Protein 8I60 (pdb70)

Structure (mmCIF, N/CA/C/O backbone):
data_8I60
#
_entry.id   8I60
#
_cell.length_a   91.980
_cell.length_b   91.980
_cell.length_c   83.410
_cell.angle_alpha   90.000
_cell.angle_beta   90.000
_cell.angle_gamma   90.000
#
_symmetry.space_group_name_H-M   'P 41 21 2'
#
loop_
_entity.id
_entity.type
_entity.pdbx_description
1 polymer 'YEATS domain-containing protein 4'
2 polymer ALA-ARG-KCR-SER-ALA-PRO
3 non-polymer 'SULFATE ION'
4 non-polymer GLYCEROL
5 water water
#
loop_
_atom_site.group_PDB
_atom_site.id
_atom_site.type_symbol
_atom_site.label_atom_id
_atom_site.label_alt_id
_atom_site.label_comp_id
_atom_site.label_asym_id
_atom_site.label_entity_id
_atom_site.label_seq_id
_atom_site.pdbx_PDB_ins_code
_atom_site.Cartn_x
_atom_site.Cartn_y
_atom_site.Cartn_z
_atom_site.occupancy
_atom_site.B_iso_or_equiv
_atom_site.auth_seq_id
_atom_site.auth_comp_id
_atom_site.auth_asym_id
_atom_site.auth_atom_id
_atom_site.pdbx_PDB_model_num
ATOM 1 N N . GLY A 1 6 ? 9.21601 47.65990 24.80071 1.000 50.68499 14 GLY C N 1
ATOM 2 C CA . GLY A 1 6 ? 10.46040 46.99451 24.43760 1.000 50.62292 14 GLY C CA 1
ATOM 3 C C . GLY A 1 6 ? 10.70933 46.84304 22.94227 1.000 50.80065 14 GLY C C 1
ATOM 4 O O . GLY A 1 6 ? 10.07695 46.03958 22.25489 1.000 61.53344 14 GLY C O 1
ATOM 5 N N . ARG A 1 7 ? 11.64702 47.61348 22.41476 1.000 50.37616 15 ARG C N 1
ATOM 6 C CA . ARG A 1 7 ? 11.89420 47.60842 20.98286 1.000 51.88159 15 ARG C CA 1
ATOM 7 C C . ARG A 1 7 ? 13.39429 47.66033 20.72683 1.000 51.63474 15 ARG C C 1
ATOM 8 O O . ARG A 1 7 ? 14.11603 48.43324 21.36214 1.000 51.00876 15 ARG C O 1
ATOM 10 N N . VAL A 1 8 ? 13.85540 46.84802 19.78212 1.000 52.35115 16 VAL C N 1
ATOM 11 C CA . VAL A 1 8 ? 15.28450 46.58963 19.65428 1.000 51.20953 16 VAL C CA 1
ATOM 12 C C . VAL A 1 8 ? 16.00074 47.80264 19.07383 1.000 53.93069 16 VAL C C 1
ATOM 13 O O . VAL A 1 8 ? 15.40306 48.68950 18.46258 1.000 54.65022 16 VAL C O 1
ATOM 15 N N . LYS A 1 9 ? 17.32178 47.80492 19.25445 1.000 59.75176 17 LYS C N 1
ATOM 16 C CA . LYS A 1 9 ? 18.22370 48.88914 18.88652 1.000 56.42816 17 LYS C CA 1
ATOM 17 C C . LYS A 1 9 ? 19.35164 48.41825 17.96217 1.000 62.80570 17 LYS C C 1
ATOM 18 O O . LYS A 1 9 ? 20.43488 49.01731 17.97267 1.000 63.43004 17 LYS C O 1
ATOM 22 N N . GLY A 1 10 ? 19.14654 47.33993 17.15901 1.000 57.34832 18 GLY C N 1
ATOM 23 C CA . GLY A 1 10 ? 20.25286 46.67608 16.47046 1.000 51.10596 18 GLY C CA 1
ATOM 24 C C . GLY A 1 10 ? 19.96791 46.06773 15.10166 1.000 50.87264 18 GLY C C 1
ATOM 25 O O . GLY A 1 10 ? 19.23632 46.63779 14.28116 1.000 47.05539 18 GLY C O 1
ATOM 26 N N . VAL A 1 11 ? 20.60572 44.93745 14.82789 1.000 53.21452 19 VAL C N 1
ATOM 27 C CA . VAL A 1 11 ? 20.50149 44.32039 13.51160 1.000 48.35982 19 VAL C CA 1
ATOM 28 C C . VAL A 1 11 ? 19.17526 43.58292 13.41083 1.000 48.74093 19 VAL C C 1
ATOM 29 O O . VAL A 1 11 ? 18.61920 43.12110 14.41028 1.000 52.89360 19 VAL C O 1
ATOM 33 N N . THR A 1 12 ? 18.64916 43.50192 12.19209 1.000 49.75466 20 THR C N 1
ATOM 34 C CA . THR A 1 12 ? 17.35942 42.90298 11.89062 1.000 45.96809 20 THR C CA 1
ATOM 35 C C . THR A 1 12 ? 17.55783 41.54988 11.23230 1.000 48.15743 20 THR C C 1
ATOM 36 O O . THR A 1 12 ? 18.38283 41.40778 10.33148 1.000 51.18256 20 THR C O 1
ATOM 40 N N . ILE A 1 13 ? 16.78888 40.56147 11.66228 1.000 48.54982 21 ILE C N 1
ATOM 41 C CA . ILE A 1 13 ? 16.89242 39.20788 11.13416 1.000 46.99130 21 ILE C CA 1
ATOM 42 C C . ILE A 1 13 ? 15.55659 38.81190 10.51957 1.000 46.10713 21 ILE C C 1
ATOM 43 O O . ILE A 1 13 ? 14.50540 38.95943 11.15643 1.000 48.32882 21 ILE C O 1
ATOM 48 N N . VAL A 1 14 ? 15.58848 38.32035 9.28302 1.000 43.13214 22 VAL C N 1
ATOM 49 C CA . VAL A 1 14 ? 14.39759 37.76963 8.63638 1.000 44.97677 22 VAL C CA 1
ATOM 50 C C . VAL A 1 14 ? 14.53434 36.25257 8.59845 1.000 45.31542 22 VAL C C 1
ATOM 51 O O . VAL A 1 14 ? 15.46206 35.72641 7.97544 1.000 48.74184 22 VAL C O 1
ATOM 55 N N . LYS A 1 15 ? 13.62662 35.55238 9.27817 1.000 42.27200 23 LYS C N 1
ATOM 56 C CA . LYS A 1 15 ? 13.56689 34.09194 9.23880 1.000 42.29272 23 LYS C CA 1
ATOM 57 C C . LYS A 1 15 ? 12.28955 33.66926 8.53226 1.000 41.16108 23 LYS C C 1
ATOM 58 O O . LYS A 1 15 ? 11.19412 33.80251 9.10421 1.000 37.38186 23 LYS C O 1
ATOM 64 N N . PRO A 1 16 ? 12.36964 33.18443 7.29931 1.000 40.08679 24 PRO C N 1
ATOM 65 C CA . PRO A 1 16 ? 11.15707 32.77191 6.59821 1.000 39.40396 24 PRO C CA 1
ATOM 66 C C . PRO A 1 16 ? 10.61406 31.47442 7.18778 1.000 38.40418 24 PRO C C 1
ATOM 67 O O . PRO A 1 16 ? 11.35664 30.63486 7.71322 1.000 32.40615 24 PRO C O 1
ATOM 71 N N . ILE A 1 17 ? 9.29766 31.31464 7.09798 1.000 34.74177 25 ILE C N 1
ATOM 72 C CA . ILE A 1 17 ? 8.60766 30.17446 7.68228 1.000 34.27480 25 ILE C CA 1
ATOM 73 C C . ILE A 1 17 ? 7.52513 29.71606 6.72091 1.000 33.15736 25 ILE C C 1
ATOM 74 O O . ILE A 1 17 ? 7.15287 30.41652 5.77957 1.000 36.80682 25 ILE C O 1
ATOM 79 N N . VAL A 1 18 ? 7.00731 28.52397 6.98737 1.000 33.20675 26 VAL C N 1
ATOM 80 C CA . VAL A 1 18 ? 5.87183 27.97968 6.26467 1.000 30.47389 26 VAL C CA 1
ATOM 81 C C . VAL A 1 18 ? 4.88671 27.46739 7.29908 1.000 29.29269 26 VAL C C 1
ATOM 82 O O . VAL A 1 18 ? 5.28137 26.86603 8.30165 1.000 28.42725 26 VAL C O 1
ATOM 86 N N . TYR A 1 19 ? 3.61269 27.76853 7.09946 1.000 34.11603 27 TYR C N 1
ATOM 87 C CA . TYR A 1 19 ? 2.58805 27.33189 8.02942 1.000 30.04906 27 TYR C CA 1
ATOM 88 C C . TYR A 1 19 ? 1.38409 26.88372 7.22376 1.000 27.21951 27 TYR C C 1
ATOM 89 O O . TYR A 1 19 ? 1.22309 27.26240 6.06321 1.000 30.53694 27 TYR C O 1
ATOM 98 N N . GLY A 1 20 ? 0.57382 26.02579 7.82746 1.000 26.79777 28 GLY C N 1
ATOM 99 C CA . GLY A 1 20 ? -0.61741 25.52374 7.16196 1.000 30.17397 28 GLY C CA 1
ATOM 100 C C . GLY A 1 20 ? -1.00060 24.15480 7.70394 1.000 28.55633 28 GLY C C 1
ATOM 101 O O . GLY A 1 20 ? -0.72983 23.84272 8.86489 1.000 26.43306 28 GLY C O 1
ATOM 102 N N . ASN A 1 21 ? -1.67454 23.35366 6.86822 1.000 27.82989 29 ASN C N 1
ATOM 103 C CA . ASN A 1 21 ? -2.03948 22.02887 7.33709 1.000 27.19092 29 ASN C CA 1
ATOM 104 C C . ASN A 1 21 ? -2.02326 21.01005 6.21069 1.000 27.46363 29 ASN C C 1
ATOM 105 O O . ASN A 1 21 ? -2.14701 21.33339 5.03100 1.000 32.33963 29 ASN C O 1
ATOM 110 N N . VAL A 1 22 ? -1.88962 19.76043 6.60769 1.000 29.85610 30 VAL C N 1
ATOM 111 C CA . VAL A 1 22 ? -2.20225 18.62198 5.76185 1.000 31.26123 30 VAL C CA 1
ATOM 112 C C . VAL A 1 22 ? -3.45536 17.97612 6.32923 1.000 30.35095 30 VAL C C 1
ATOM 113 O O . VAL A 1 22 ? -3.71870 18.07070 7.53064 1.000 32.90115 30 VAL C O 1
ATOM 117 N N . ALA A 1 23 ? -4.23160 17.31554 5.47342 1.000 30.75526 31 ALA C N 1
ATOM 118 C CA . ALA A 1 23 ? -5.40069 16.57720 5.93776 1.000 37.34617 31 ALA C CA 1
ATOM 119 C C . ALA A 1 23 ? -5.64198 15.38788 5.01608 1.000 42.07257 31 ALA C C 1
ATOM 120 O O . ALA A 1 23 ? -5.42833 15.48719 3.80231 1.000 40.76100 31 ALA C O 1
ATOM 122 N N . ARG A 1 24 ? -6.07825 14.26782 5.60086 1.000 39.63593 32 ARG C N 1
ATOM 123 C CA . ARG A 1 24 ? -6.35363 13.04076 4.87029 1.000 43.70043 32 ARG C CA 1
ATOM 124 C C . ARG A 1 24 ? -7.79636 12.60647 5.12910 1.000 49.63408 32 ARG C C 1
ATOM 125 O O . ARG A 1 24 ? -8.27004 12.62823 6.27043 1.000 47.79989 32 ARG C O 1
ATOM 128 N N . TYR A 1 25 ? -8.50485 12.21707 4.07271 1.000 54.40630 33 TYR C N 1
ATOM 129 C CA . TYR A 1 25 ? -9.94952 12.05339 4.15442 1.000 56.67951 33 TYR C CA 1
ATOM 130 C C . TYR A 1 25 ? -10.34036 10.60998 4.45381 1.000 64.03149 33 TYR C 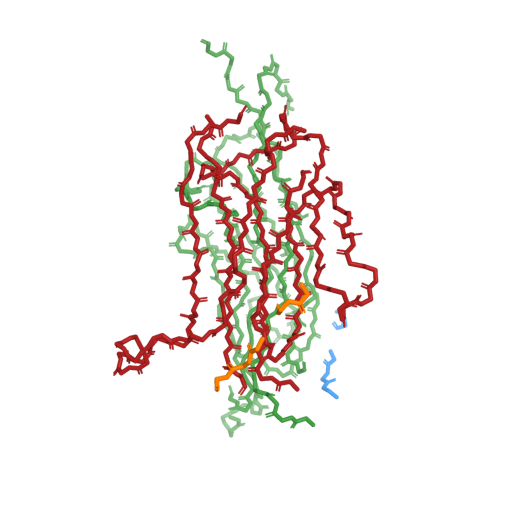C 1
ATOM 131 O O . TYR A 1 25 ? -9.52352 9.68458 4.42226 1.000 62.32909 33 TYR C O 1
ATOM 133 N N . PHE A 1 26 ? -11.62949 10.43730 4.73697 1.000 83.33022 34 PHE C N 1
ATOM 134 C CA . PHE A 1 26 ? -12.20523 9.17541 5.19673 1.000 87.44702 34 PHE C CA 1
ATOM 135 C C . PHE A 1 26 ? -11.35379 8.57831 6.32010 1.000 87.84163 34 PHE C C 1
ATOM 136 O O . PHE A 1 26 ? -10.60952 7.61306 6.14252 1.000 95.94115 34 PHE C O 1
ATOM 138 N N . GLY A 1 27 ? -11.48009 9.20072 7.48748 1.000 67.07368 35 GLY C N 1
ATOM 139 C CA . GLY A 1 27 ? -10.74779 8.76645 8.65938 1.000 67.13928 35 GLY C CA 1
ATOM 140 C C . GLY A 1 27 ? -11.07101 9.55060 9.91741 1.000 59.58578 35 GLY C C 1
ATOM 141 O O . GLY A 1 27 ? -10.16167 10.11987 10.53107 1.000 54.15141 35 GLY C O 1
ATOM 142 N N . ARG A 1 30 ? -14.69926 6.97781 11.86920 1.000 66.79003 38 ARG C N 1
ATOM 143 C CA . ARG A 1 30 ? -16.01432 7.57133 11.65167 1.000 61.36247 38 ARG C CA 1
ATOM 144 C C . ARG A 1 30 ? -17.07097 7.00714 12.60001 1.000 64.71854 38 ARG C C 1
ATOM 145 O O . ARG A 1 30 ? -17.91840 7.75678 13.08064 1.000 66.28505 38 ARG C O 1
ATOM 153 N N . GLU A 1 31 ? -17.03333 5.69832 12.87771 1.000 63.14897 39 GLU C N 1
ATOM 154 C CA . GLU A 1 31 ? -18.06789 5.11607 13.72489 1.000 66.14994 39 GLU C CA 1
ATOM 155 C C . GLU A 1 31 ? -17.93293 5.57418 15.17106 1.000 66.91860 39 GLU C C 1
ATOM 156 O O . GLU A 1 31 ? -18.93876 5.75997 15.86119 1.000 68.39641 39 GLU C O 1
ATOM 158 N N . GLU A 1 32 ? -16.70587 5.75874 15.65416 1.000 78.90422 40 GLU C N 1
ATOM 159 C CA . GLU A 1 32 ? -16.52814 6.15953 17.04790 1.000 81.97037 40 GLU C CA 1
ATOM 160 C C . GLU A 1 32 ? -17.13863 7.53283 17.31316 1.000 79.06627 40 GLU C C 1
ATOM 161 O O . GLU A 1 32 ? -17.73399 7.76392 18.37350 1.000 81.34843 40 GLU C O 1
ATOM 163 N N . ASP A 1 33 ? -17.04592 8.44749 16.34067 1.000 63.99675 41 ASP C N 1
ATOM 164 C CA . ASP A 1 33 ? -17.35778 9.84394 16.61109 1.000 58.71708 41 ASP C CA 1
ATOM 165 C C . ASP A 1 33 ? -17.85913 10.61867 15.39493 1.000 57.09909 41 ASP C C 1
ATOM 166 O O . ASP A 1 33 ? -18.01711 11.84497 15.49352 1.000 52.62611 41 ASP C O 1
ATOM 171 N N . GLY A 1 34 ? -18.09592 9.96281 14.25672 1.000 56.02469 42 GLY C N 1
ATOM 172 C CA . GLY A 1 34 ? -18.54627 10.63902 13.05294 1.000 49.65885 42 GLY C CA 1
ATOM 173 C C . GLY A 1 34 ? -17.49429 11.45516 12.33756 1.000 51.49070 42 GLY C C 1
ATOM 174 O O . GLY A 1 34 ? -17.83150 12.18121 11.39635 1.000 47.47854 42 GLY C O 1
ATOM 175 N N . HIS A 1 35 ? -16.23138 11.37094 12.75119 1.000 52.09596 43 HIS C N 1
ATOM 176 C CA . HIS A 1 35 ? -15.20166 12.20423 12.14158 1.000 49.15727 43 HIS C CA 1
ATOM 177 C C . HIS A 1 35 ? -14.85742 11.70378 10.74665 1.000 48.19427 43 HIS C C 1
ATOM 178 O O . HIS A 1 35 ? -14.93157 10.50735 10.45619 1.000 51.91442 43 HIS C O 1
ATOM 185 N N . THR A 1 36 ? -14.46356 12.64150 9.88185 1.000 47.93864 44 THR C N 1
ATOM 186 C CA . THR A 1 36 ? -14.22346 12.34851 8.47618 1.000 49.17154 44 THR C CA 1
ATOM 187 C C . THR A 1 36 ? -12.77592 12.53069 8.04426 1.000 49.79854 44 THR C C 1
ATOM 188 O O . THR A 1 36 ? -12.42146 12.06011 6.95902 1.000 49.75963 44 THR C O 1
ATOM 191 N N . HIS A 1 37 ? -11.94220 13.20696 8.84415 1.000 47.59629 45 HIS C N 1
ATOM 192 C CA . HIS A 1 37 ? -10.59630 13.59681 8.42852 1.000 44.77773 45 HIS C CA 1
ATOM 193 C C . HIS A 1 37 ? -9.63512 13.57443 9.61246 1.000 42.45754 45 HIS C C 1
ATOM 194 O O . HIS A 1 37 ? -9.99981 13.90680 10.74663 1.000 40.42497 45 HIS C O 1
ATOM 201 N N . GLN A 1 38 ? -8.39405 13.18340 9.33574 1.000 41.48822 46 GLN C N 1
ATOM 202 C CA . GLN A 1 38 ? -7.27624 13.49673 10.21277 1.000 38.40764 46 GLN C CA 1
ATOM 203 C C . GLN A 1 38 ? -6.50268 14.64537 9.59123 1.000 34.23436 46 GLN C C 1
ATOM 204 O O . GLN A 1 38 ? -6.34435 14.70983 8.37016 1.000 35.16438 46 GLN C O 1
ATOM 210 N N . TRP A 1 39 ? -6.04254 15.56470 10.42654 1.000 32.72847 47 TRP C N 1
ATOM 211 C CA . TRP A 1 39 ? -5.28455 16.69133 9.92235 1.000 31.65878 47 TRP C CA 1
ATOM 212 C C . TRP A 1 39 ? -4.18398 17.06359 10.90480 1.000 30.42448 47 TRP C C 1
ATOM 213 O O . TRP A 1 39 ? -4.26064 16.77792 12.10260 1.000 29.17585 47 TRP C O 1
ATOM 224 N N . THR A 1 40 ? -3.14347 17.69450 10.35718 1.000 30.35668 48 THR C N 1
ATOM 225 C CA . THR A 1 40 ? -2.02937 18.24421 11.11479 1.000 27.37884 48 THR C CA 1
ATOM 226 C C . THR A 1 40 ? -1.83969 19.67869 10.67941 1.000 25.77879 48 THR C C 1
ATOM 227 O O . THR A 1 40 ? -1.69343 19.93236 9.48389 1.000 25.49330 48 THR C O 1
ATOM 231 N N . VAL A 1 41 ? -1.84093 20.60947 11.64382 1.000 27.90462 49 VAL C N 1
ATOM 232 C CA . VAL A 1 41 ? -1.51949 22.01757 11.42029 1.000 26.02774 49 VAL C CA 1
ATOM 233 C C . VAL A 1 41 ? -0.11377 22.28732 11.94538 1.000 27.74896 49 VAL C C 1
ATOM 234 O O . VAL A 1 41 ? 0.29102 21.72714 12.96662 1.000 28.52058 49 VAL C O 1
ATOM 238 N N . TYR A 1 42 ? 0.64938 23.12461 11.25070 1.000 23.70380 50 TYR C N 1
ATOM 239 C CA . TYR A 1 42 ? 2.06949 23.17554 11.57540 1.000 29.32923 50 TYR C CA 1
ATOM 240 C C . TYR A 1 42 ? 2.69347 24.50155 11.15896 1.000 27.45722 50 TYR C C 1
ATOM 241 O O . TYR A 1 42 ? 2.19141 25.19951 10.27167 1.000 28.42098 50 TYR C O 1
ATOM 250 N N . VAL A 1 43 ? 3.82454 24.80832 11.79603 1.000 26.08890 51 VAL C N 1
ATOM 251 C CA . VAL A 1 43 ? 4.75331 25.86707 11.38757 1.000 30.89753 51 VAL C CA 1
ATOM 252 C C . VAL A 1 43 ? 6.14440 25.24542 11.31359 1.000 28.72629 51 VAL C C 1
ATOM 253 O O . VAL A 1 43 ? 6.54992 24.54256 12.24201 1.000 27.79886 51 VAL C O 1
ATOM 257 N N . LYS A 1 44 ? 6.86249 25.49088 10.22165 1.000 29.78094 52 LYS C N 1
ATOM 258 C CA . LYS A 1 44 ? 8.23729 25.03801 10.04080 1.000 33.55669 52 LYS C CA 1
ATOM 259 C C . LYS A 1 44 ? 9.03691 26.14577 9.38005 1.000 32.31485 52 LYS C C 1
ATOM 260 O O . LYS A 1 44 ? 8.45446 27.07653 8.81460 1.000 32.15453 52 LYS C O 1
ATOM 265 N N . PRO A 1 45 ? 10.37152 26.09528 9.44471 1.000 33.00824 53 PRO C N 1
ATOM 266 C CA . PRO A 1 45 ? 11.16817 27.07553 8.69266 1.000 33.05403 53 PRO C CA 1
ATOM 267 C C . PRO A 1 45 ? 11.17687 26.73765 7.21026 1.000 34.29024 53 PRO C C 1
ATOM 268 O O . PRO A 1 45 ? 11.05159 25.57775 6.81604 1.000 29.90591 53 PRO C O 1
ATOM 272 N N . TYR A 1 46 ? 11.28609 27.77308 6.37619 1.000 34.38174 54 TYR C N 1
ATOM 273 C CA . TYR A 1 46 ? 11.32697 27.54400 4.93222 1.000 32.70216 54 TYR C CA 1
ATOM 274 C C . TYR A 1 46 ? 12.49882 26.64733 4.55021 1.000 36.79427 54 TYR C C 1
ATOM 275 O O . TYR A 1 46 ? 12.34987 25.69483 3.77385 1.000 33.60756 54 TYR C O 1
ATOM 284 N N . ARG A 1 47 ? 13.69496 27.00264 5.01297 1.000 38.68165 55 ARG C N 1
ATOM 285 C CA . ARG A 1 47 ? 14.86669 26.14731 4.94888 1.000 36.80842 55 ARG C CA 1
ATOM 286 C C . ARG A 1 47 ? 15.06229 25.55991 6.32862 1.000 36.41581 55 ARG C C 1
ATOM 287 O O . ARG A 1 47 ? 14.81733 26.22795 7.33497 1.000 40.06240 55 ARG C O 1
ATOM 295 N N . ASN A 1 48 ? 15.47315 24.31012 6.38573 1.000 36.86856 56 ASN C N 1
ATOM 296 C CA . ASN A 1 48 ? 15.57985 23.67792 7.68536 1.000 40.58401 56 ASN C CA 1
ATOM 297 C C . ASN A 1 48 ? 16.62401 24.36740 8.55522 1.000 39.04674 56 ASN C C 1
ATOM 298 O O . ASN A 1 48 ? 17.69682 24.75750 8.08843 1.000 44.71345 56 ASN C O 1
ATOM 303 N N . GLU A 1 49 ? 16.28593 24.52444 9.82687 1.000 38.41204 57 GLU C N 1
ATOM 304 C CA . GLU A 1 49 ? 17.16756 25.05221 10.85189 1.000 40.69803 57 GLU C CA 1
ATOM 305 C C . GLU A 1 49 ? 16.50849 24.74564 12.18708 1.000 39.79700 57 GLU C C 1
ATOM 306 O O . GLU A 1 49 ? 15.30092 24.50111 12.26332 1.000 44.97480 57 GLU C O 1
ATOM 312 N N . ASP A 1 50 ? 17.31464 24.71837 13.22913 1.000 41.87048 58 ASP C N 1
ATOM 313 C CA . ASP A 1 50 ? 16.80361 24.52693 14.58071 1.000 44.14404 58 ASP C CA 1
ATOM 314 C C . ASP A 1 50 ? 16.11887 25.82794 14.98237 1.000 45.47248 58 ASP C C 1
ATOM 315 O O . ASP A 1 50 ? 16.76176 26.76286 15.46529 1.000 48.76768 58 ASP C O 1
ATOM 320 N N . MET A 1 51 ? 14.80514 25.89038 14.74485 1.000 46.57240 59 MET C N 1
ATOM 321 C CA . MET A 1 51 ? 13.93829 27.01959 15.09288 1.000 44.39134 59 MET C CA 1
ATOM 322 C C . MET A 1 51 ? 13.78737 27.21763 16.61438 1.000 46.39233 59 MET C C 1
ATOM 323 O O . MET A 1 51 ? 13.29740 28.27093 17.05207 1.000 44.99918 59 MET C O 1
ATOM 328 N N . SER A 1 52 ? 14.18983 26.23172 17.43654 1.000 46.72798 60 SER C N 1
ATOM 329 C CA . SER A 1 52 ? 14.32931 26.39353 18.88769 1.000 45.07829 60 SER C CA 1
ATOM 330 C C . SER A 1 52 ? 15.40828 27.38590 19.27606 1.000 49.73416 60 SER C C 1
ATOM 331 O O . SER A 1 52 ? 15.45982 27.77498 20.44513 1.000 50.52538 60 SER C O 1
ATOM 334 N N . ALA A 1 53 ? 16.30834 27.75396 18.35985 1.000 47.98074 61 ALA C N 1
ATOM 335 C CA . ALA A 1 53 ? 17.27679 28.79512 18.68189 1.000 50.65606 61 ALA C CA 1
ATOM 336 C C . ALA A 1 53 ? 16.58196 30.07284 19.14876 1.000 48.30291 61 ALA C C 1
ATOM 337 O O . ALA A 1 53 ? 17.11786 30.79918 19.99357 1.000 49.33023 61 ALA C O 1
ATOM 339 N N . TYR A 1 54 ? 15.38241 30.34905 18.63507 1.000 44.57977 62 TYR C N 1
ATOM 340 C CA . TYR A 1 54 ? 14.68633 31.59507 18.93987 1.000 45.90976 62 TYR C CA 1
ATOM 341 C C . TYR A 1 54 ? 13.19887 31.42785 19.25473 1.000 44.86017 62 TYR C C 1
ATOM 342 O O . TYR A 1 54 ? 12.65005 32.26261 19.98074 1.000 44.83484 62 TYR C O 1
ATOM 351 N N . VAL A 1 55 ? 12.51953 30.39163 18.76518 1.000 44.30652 63 VAL C N 1
ATOM 352 C CA . VAL A 1 55 ? 11.14178 30.16603 19.18338 1.000 41.43274 63 VAL C CA 1
ATOM 353 C C . VAL A 1 55 ? 11.12474 29.54167 20.57183 1.000 41.37943 63 VAL C C 1
ATOM 354 O O . VAL A 1 55 ? 11.82682 28.55815 20.83414 1.000 44.35697 63 VAL C O 1
ATOM 358 N N . LYS A 1 56 ? 10.32758 30.13278 21.47447 1.000 41.04550 64 LYS C N 1
ATOM 359 C CA . LYS A 1 56 ? 10.05570 29.54524 22.78632 1.000 39.57870 64 LYS C CA 1
ATOM 360 C C . LYS A 1 56 ? 8.92814 28.51093 22.70990 1.000 40.73831 64 LYS C C 1
ATOM 361 O O . LYS A 1 56 ? 9.05667 27.39614 23.23468 1.000 39.20290 64 LYS C O 1
ATOM 364 N N . LYS A 1 57 ? 7.82898 28.84731 22.03551 1.000 38.09595 65 LYS C N 1
ATOM 365 C CA . LYS A 1 57 ? 6.65016 27.98273 22.01822 1.000 35.92385 65 LYS C CA 1
ATOM 366 C C . LYS A 1 57 ? 5.68751 28.54161 20.99523 1.000 36.72812 65 LYS C C 1
ATOM 367 O O . LYS A 1 57 ? 5.66428 29.75309 20.73532 1.000 33.51692 65 LYS C O 1
ATOM 373 N N . ILE A 1 58 ? 4.86885 27.65927 20.43998 1.000 32.61222 66 ILE C N 1
ATOM 374 C CA . ILE A 1 58 ? 3.88684 28.05221 19.43809 1.000 34.25868 66 ILE C CA 1
ATOM 375 C C . ILE A 1 58 ? 2.51132 27.55244 19.88308 1.000 36.58121 66 ILE C C 1
ATOM 376 O O . ILE A 1 58 ? 2.35284 26.37778 20.24021 1.000 35.40845 66 ILE C O 1
ATOM 381 N N . GLN A 1 59 ? 1.53473 28.45378 19.90456 1.000 32.62252 67 GLN C N 1
ATOM 382 C CA . GLN A 1 59 ? 0.17212 28.13459 20.30446 1.000 33.28799 67 GLN C CA 1
ATOM 383 C C . GLN A 1 59 ? -0.70962 27.96530 19.08399 1.000 29.74612 67 GLN C C 1
ATOM 384 O O . GLN A 1 59 ? -0.66757 28.78206 18.16912 1.000 25.72719 67 GLN C O 1
ATOM 390 N N . PHE A 1 60 ? -1.54383 26.92894 19.09390 1.000 32.05024 68 PHE C N 1
ATOM 391 C CA . PHE A 1 60 ? -2.56221 26.73744 18.06104 1.000 32.12698 68 PHE C CA 1
ATOM 392 C C . PHE A 1 60 ? -3.91864 26.82368 18.75580 1.000 35.45996 68 PHE C C 1
ATOM 393 O O . PHE A 1 60 ? -4.25321 25.97547 19.59128 1.000 34.09870 68 PHE C O 1
ATOM 401 N N . LYS A 1 61 ? -4.67395 27.88291 18.46073 1.000 35.62292 69 LYS C N 1
ATOM 402 C CA . LYS A 1 61 ? -5.98991 28.08195 19.05079 1.000 35.37678 69 LYS C CA 1
ATOM 403 C C . LYS A 1 61 ? -7.02655 27.53115 18.07922 1.000 35.83673 69 LYS C C 1
ATOM 404 O O . LYS A 1 61 ? -7.16628 28.04891 16.96841 1.000 31.18201 69 LYS C O 1
ATOM 406 N N . LEU A 1 62 ? -7.73371 26.47498 18.49600 1.000 36.80897 70 LEU C N 1
ATOM 407 C CA . LEU A 1 62 ? -8.72220 25.77612 17.67960 1.000 41.28188 70 LEU C CA 1
ATOM 408 C C . LEU A 1 62 ? -10.14251 26.29070 17.93205 1.000 41.59728 70 LEU C C 1
ATOM 409 O O . LEU A 1 62 ? -10.40439 27.10478 18.82303 1.000 43.71941 70 LEU C O 1
ATOM 414 N N . HIS A 1 63 ? -11.07539 25.78279 17.13264 1.000 40.85100 71 HIS C N 1
ATOM 415 C CA . HIS A 1 63 ? -12.48333 26.12546 17.26863 1.000 42.23495 71 HIS C CA 1
ATOM 416 C C . HIS A 1 63 ? -13.04372 25.57049 18.57672 1.000 45.66506 71 HIS C C 1
ATOM 417 O O . HIS A 1 63 ? -12.55407 24.56868 19.11116 1.000 45.35616 71 HIS C O 1
ATOM 424 N N . GLU A 1 64 ? -14.08543 26.23108 19.09963 1.000 46.35257 72 GLU C N 1
ATOM 425 C CA . GLU A 1 64 ? -14.56401 25.88686 20.43366 1.000 48.34903 72 GLU C CA 1
ATOM 426 C C . GLU A 1 64 ? -15.15384 24.48612 20.48997 1.000 49.59939 72 GLU C C 1
ATOM 427 O O . GLU A 1 64 ? -15.32007 23.94362 21.58740 1.000 50.98064 72 GLU C O 1
ATOM 429 N N . SER A 1 65 ? -15.48106 23.89250 19.33574 1.000 49.37415 73 SER C N 1
ATOM 430 C CA . SER A 1 65 ? -15.99156 22.52505 19.30994 1.000 50.50872 73 SER C CA 1
ATOM 431 C C . SER A 1 65 ? -14.94898 21.51977 19.78134 1.000 48.81257 73 SER C C 1
ATOM 432 O O . SER A 1 65 ? -15.30597 20.39724 20.15541 1.000 50.01182 73 SER C O 1
ATOM 435 N N . TYR A 1 66 ? -13.67742 21.89473 19.78457 1.000 46.34640 74 TYR C N 1
ATOM 436 C CA . TYR A 1 66 ? -12.65507 21.02821 20.34072 1.000 45.21874 74 TYR C CA 1
ATOM 437 C C . TYR A 1 66 ? -12.64235 21.16237 21.85351 1.000 49.89715 74 TYR C C 1
ATOM 438 O O . TYR A 1 66 ? -12.72346 22.26678 22.40048 1.000 49.09918 74 TYR C O 1
ATOM 447 N N . GLY A 1 67 ? -12.61234 20.02628 22.54099 1.000 48.31216 75 GLY C N 1
ATOM 448 C CA . GLY A 1 67 ? -12.23886 20.06275 23.93586 1.000 52.95386 75 GLY C CA 1
ATOM 449 C C . GLY A 1 67 ? -10.82255 20.58167 24.00741 1.000 59.48098 75 GLY C C 1
ATOM 450 O O . GLY A 1 67 ? -9.95302 20.14705 23.24195 1.000 59.65195 75 GLY C O 1
ATOM 451 N N . ASN A 1 68 ? -10.59891 21.56061 24.87616 1.000 64.02863 76 ASN C N 1
ATOM 452 C CA . ASN A 1 68 ? -9.29959 22.20194 24.99034 1.000 57.77215 76 ASN C CA 1
ATOM 453 C C . ASN A 1 68 ? -8.88635 22.77554 23.64200 1.000 57.44909 76 ASN C C 1
ATOM 454 O O . ASN A 1 68 ? -8.07543 22.17672 22.92476 1.000 59.14285 76 ASN C O 1
ATOM 459 N N . PRO A 1 69 ? -9.42551 23.92784 23.25787 1.000 52.23597 77 PRO C N 1
ATOM 460 C CA . PRO A 1 69 ? -9.05252 24.50772 21.96599 1.000 49.91866 77 PRO C CA 1
ATOM 461 C C . PRO A 1 69 ? -7.67134 25.13454 21.95216 1.000 47.47086 77 PRO C C 1
ATOM 462 O O . PRO A 1 69 ? -7.12567 25.35016 20.86207 1.000 43.91959 77 PRO C O 1
ATOM 466 N N . LEU A 1 70 ? -7.07425 25.41983 23.10503 1.000 45.36707 78 LEU C N 1
ATOM 467 C CA . LEU A 1 70 ? -5.73286 25.99398 23.14296 1.000 47.97211 78 LEU C CA 1
ATOM 468 C C . LEU A 1 70 ? -4.69263 24.87136 23.19754 1.000 47.41955 78 LEU C C 1
ATOM 469 O O . LEU A 1 70 ? -4.60325 24.13772 24.18834 1.000 47.93857 78 LEU C O 1
ATOM 471 N N . ARG A 1 71 ? -3.90325 24.74750 22.13106 1.000 39.61157 79 ARG C N 1
ATOM 472 C CA . ARG A 1 71 ? -2.84254 23.75517 22.02232 1.000 41.01562 79 ARG C CA 1
ATOM 473 C C . ARG A 1 71 ? -1.48195 24.44398 21.96718 1.000 39.02413 79 ARG C C 1
ATOM 474 O O . ARG A 1 71 ? -1.30932 25.44808 21.27520 1.000 42.92794 79 ARG C O 1
ATOM 482 N N . VAL A 1 72 ? -0.51184 23.93263 22.69968 1.000 41.12259 80 VAL C N 1
ATOM 483 C CA . VAL A 1 72 ? 0.78993 24.58422 22.76517 1.000 43.10464 80 VAL C CA 1
ATOM 484 C C . VAL A 1 72 ? 1.87587 23.54816 22.55675 1.000 41.39583 80 VAL C C 1
ATOM 485 O O . VAL A 1 72 ? 1.84148 22.47853 23.17072 1.000 43.88858 80 VAL C O 1
ATOM 489 N N . VAL A 1 73 ? 2.83024 23.86966 21.68437 1.000 42.19374 81 VAL C N 1
ATOM 490 C CA . VAL A 1 73 ? 3.97603 23.02045 21.38659 1.000 43.51947 81 VAL C CA 1
ATOM 491 C C . VAL A 1 73 ? 5.26587 23.81862 21.57800 1.000 44.40068 81 VAL C C 1
ATOM 492 O O . VAL A 1 73 ? 5.40069 24.93554 21.07190 1.000 39.55368 81 VAL C O 1
ATOM 496 N N . THR A 1 74 ? 6.21026 23.24958 22.32205 1.000 49.02928 82 THR C N 1
ATOM 497 C CA . THR A 1 74 ? 7.43346 23.95257 22.69575 1.000 47.85328 82 THR C CA 1
ATOM 498 C C . THR A 1 74 ? 8.69954 23.43654 22.02308 1.000 48.87592 82 THR C C 1
ATOM 499 O O . THR A 1 74 ? 9.73247 24.11588 22.08819 1.000 50.43368 82 THR C O 1
ATOM 503 N N . LYS A 1 75 ? 8.66536 22.25270 21.42061 1.000 50.92982 83 LYS C N 1
ATOM 504 C CA . LYS A 1 75 ? 9.81659 21.64462 20.77519 1.000 50.50977 83 LYS C CA 1
ATOM 505 C C . LYS A 1 75 ? 9.43950 21.20348 19.37141 1.000 46.40707 83 LYS C C 1
ATOM 506 O O . LYS A 1 75 ? 8.28282 20.86290 19.12350 1.000 47.82436 83 LYS C O 1
ATOM 508 N N . PRO A 1 76 ? 10.38663 21.20857 18.43709 1.000 47.92097 84 PRO C N 1
ATOM 509 C CA . PRO A 1 76 ? 10.07814 20.77880 17.07804 1.000 46.43990 84 PRO C CA 1
ATOM 510 C C . PRO A 1 76 ? 9.69111 19.31764 17.04994 1.000 46.50063 84 PRO C C 1
ATOM 511 O O . PRO A 1 76 ? 10.10362 18.52827 17.92550 1.000 49.57636 84 PRO C O 1
ATOM 515 N N . PRO A 1 77 ? 8.88157 18.89331 16.06291 1.000 42.30266 85 PRO C N 1
ATOM 516 C CA . PRO A 1 77 ? 8.24339 19.74196 15.06067 1.000 38.88377 85 PRO C CA 1
ATOM 517 C C . PRO A 1 77 ? 7.02449 20.44037 15.62976 1.000 40.31684 85 PRO C C 1
ATOM 518 O O . PRO A 1 77 ? 6.28632 19.84386 16.40883 1.000 36.57036 85 PRO C O 1
ATOM 522 N N . TYR A 1 78 ? 6.82200 21.69412 15.24229 1.000 35.23110 86 TYR C N 1
ATOM 523 C CA . TYR A 1 78 ? 5.73801 22.49330 15.79350 1.000 36.31493 86 TYR C CA 1
ATOM 524 C C . TYR A 1 78 ? 4.46977 22.13221 15.03260 1.000 32.93955 86 TYR C C 1
ATOM 525 O O . TYR A 1 78 ? 4.11650 22.74699 14.02769 1.000 28.96693 86 TYR C O 1
ATOM 534 N N . GLU A 1 79 ? 3.77667 21.10881 15.51817 1.000 33.46484 87 GLU C N 1
ATOM 535 C CA . GLU A 1 79 ? 2.60828 20.57621 14.82168 1.000 32.46768 87 GLU C CA 1
ATOM 536 C C . GLU A 1 79 ? 1.58335 20.07864 15.82565 1.000 30.60878 87 GLU C C 1
ATOM 537 O O . GLU A 1 79 ? 1.91687 19.65742 16.93063 1.000 33.92252 87 GLU C O 1
ATOM 543 N N . ILE A 1 80 ? 0.33217 20.11252 15.41563 1.000 32.85484 88 ILE C N 1
ATOM 544 C CA . ILE A 1 80 ? -0.78032 19.60543 16.19869 1.000 28.45497 88 ILE C CA 1
ATOM 545 C C . ILE A 1 80 ? -1.57967 18.73791 15.24699 1.000 29.27402 88 ILE C C 1
ATOM 546 O O . ILE A 1 80 ? -1.89021 19.16906 14.13205 1.000 27.77424 88 ILE C O 1
ATOM 550 N N . THR A 1 81 ? -1.84485 17.49924 15.64262 1.000 29.37873 89 THR C N 1
ATOM 551 C CA . THR A 1 81 ? -2.55972 16.55264 14.79726 1.000 33.48260 89 THR C CA 1
ATOM 552 C C . THR A 1 81 ? -3.89653 16.26500 15.44867 1.000 34.16292 89 THR C C 1
ATOM 553 O O . THR A 1 81 ? -3.99401 16.18350 16.67897 1.000 33.22346 89 THR C O 1
ATOM 557 N N . GLU A 1 82 ? -4.92890 16.14034 14.63225 1.000 34.35431 90 GLU C N 1
ATOM 558 C CA . GLU A 1 82 ? -6.25439 16.05374 15.22253 1.000 36.37265 90 GLU C CA 1
ATOM 559 C C . GLU A 1 82 ? -7.16557 15.36554 14.20869 1.000 35.05724 90 GLU C C 1
ATOM 560 O O . GLU A 1 82 ? -6.76875 15.12318 13.06522 1.000 34.67938 90 GLU C O 1
ATOM 566 N N . THR A 1 83 ? -8.35738 14.96847 14.65378 1.000 35.14377 91 THR C N 1
ATOM 567 C CA . THR A 1 83 ? -9.40003 14.54032 13.73174 1.000 39.12621 91 THR C CA 1
ATOM 568 C C . THR A 1 83 ? -10.61340 15.44673 13.88047 1.000 40.24972 91 THR C C 1
ATOM 569 O O . THR A 1 83 ? -10.87160 15.99361 14.95495 1.000 39.80515 91 THR C O 1
ATOM 573 N N . GLY A 1 84 ? -11.36113 15.60046 12.79656 1.000 38.53325 92 GLY C N 1
ATOM 574 C CA . GLY A 1 84 ? -12.47828 16.51404 12.85601 1.000 39.29143 92 GLY C CA 1
ATOM 575 C C . GLY A 1 84 ? -13.43968 16.25269 11.72525 1.000 42.03028 92 GLY C C 1
ATOM 576 O O . GLY A 1 84 ? -13.28839 15.30623 10.94765 1.000 43.25539 92 GLY C O 1
ATOM 577 N N . TRP A 1 85 ? -14.45951 17.10386 11.66269 1.000 39.74703 93 TRP C N 1
ATOM 578 C CA . TRP A 1 85 ? -15.42977 17.06015 10.58907 1.000 41.55257 93 TRP C CA 1
ATOM 579 C C . TRP A 1 85 ? -15.49415 18.35176 9.81388 1.000 40.65360 93 TRP C C 1
ATOM 580 O O . TRP A 1 85 ? -16.08108 18.37007 8.72327 1.000 45.71297 93 TRP C O 1
ATOM 591 N N . GLY A 1 86 ? -14.89713 19.42196 10.33033 1.000 37.51493 94 GLY C N 1
ATOM 592 C CA . GLY A 1 86 ? -15.15291 20.74202 9.81610 1.000 43.16037 94 GLY C CA 1
ATOM 593 C C . GLY A 1 86 ? -13.89277 21.55826 9.60533 1.000 41.08013 94 GLY C C 1
ATOM 594 O O . GLY A 1 86 ? -12.83237 21.31132 10.19247 1.000 37.24042 94 GLY C O 1
ATOM 595 N N . GLU A 1 87 ? -14.04600 22.54662 8.73211 1.000 39.40364 95 GLU C N 1
ATOM 596 C CA . GLU A 1 87 ? -13.05513 23.57454 8.48378 1.000 39.91224 95 GLU C CA 1
ATOM 597 C C . GLU A 1 87 ? -13.38586 24.81071 9.31051 1.000 40.92720 95 GLU C C 1
ATOM 598 O O . GLU A 1 87 ? -14.55678 25.17984 9.46705 1.000 40.75545 95 GLU C O 1
ATOM 604 N N . PHE A 1 88 ? -12.34000 25.43888 9.83823 1.000 37.77061 96 PHE C N 1
ATOM 605 C CA . PHE A 1 88 ? -12.44576 26.64035 10.64941 1.000 32.69857 96 PHE C CA 1
ATOM 606 C C . PHE A 1 88 ? -11.09374 27.32376 10.62239 1.000 32.16081 96 PHE C C 1
ATOM 607 O O . PHE A 1 88 ? -10.08772 26.74853 10.20063 1.000 31.73436 96 PHE C O 1
ATOM 615 N N . GLU A 1 89 ? -11.08305 28.54400 11.11473 1.000 30.51618 97 GLU C N 1
ATOM 616 C CA . GLU A 1 89 ? -9.88983 29.36219 11.17335 1.000 33.71361 97 GLU C CA 1
ATOM 617 C C . GLU A 1 89 ? -9.12730 29.06012 12.45510 1.000 31.92393 97 GLU C C 1
ATOM 618 O O . GLU A 1 89 ? -9.72371 29.01505 13.53683 1.000 29.44048 97 GLU C O 1
ATOM 624 N N . ILE A 1 90 ? -7.81411 28.82478 12.32207 1.000 31.17613 98 ILE C N 1
ATOM 625 C CA . ILE A 1 90 ? -6.92393 28.53446 13.44295 1.000 27.84512 98 ILE C CA 1
ATOM 626 C C . ILE A 1 90 ? -6.02113 29.73520 13.63038 1.000 27.85345 98 ILE C C 1
ATOM 627 O O . ILE A 1 90 ? -5.46897 30.24704 12.65261 1.000 26.82902 98 ILE C O 1
ATOM 632 N N . ILE A 1 91 ? -5.84048 30.16082 14.87508 1.000 27.18473 99 ILE C N 1
ATOM 633 C CA . ILE A 1 91 ? -4.92814 31.25104 15.19852 1.000 31.36563 99 ILE C CA 1
ATOM 634 C C . ILE A 1 91 ? -3.63347 30.63746 15.70134 1.000 30.50087 99 ILE C C 1
ATOM 635 O O . ILE A 1 91 ? -3.63931 29.87697 16.68500 1.000 31.06467 99 ILE C O 1
ATOM 640 N N . ILE A 1 92 ? -2.52581 30.95707 15.02316 1.000 29.33049 100 ILE C N 1
ATOM 641 C CA . ILE A 1 92 ? -1.19652 30.47050 15.39076 1.000 26.34904 100 ILE C CA 1
ATOM 642 C C . ILE A 1 92 ? -0.41697 31.64889 15.96194 1.000 30.44308 100 ILE C C 1
ATOM 643 O O . ILE A 1 92 ? -0.19618 32.65059 15.27181 1.000 27.06487 100 ILE C O 1
ATOM 648 N N . LYS A 1 93 ? 0.00414 31.53775 17.21761 1.000 29.96677 101 LYS C N 1
ATOM 649 C CA . LYS A 1 93 ? 0.73604 32.60776 17.88894 1.000 30.98342 101 LYS C CA 1
ATOM 650 C C . LYS A 1 93 ? 2.12045 32.08718 18.25141 1.000 30.39640 101 LYS C C 1
ATOM 651 O O . LYS A 1 93 ? 2.23678 31.13406 19.02140 1.000 30.81016 101 LYS C O 1
ATOM 657 N N . ILE A 1 94 ? 3.15885 32.71633 17.70626 1.000 31.58570 102 ILE C N 1
ATOM 658 C CA . ILE A 1 94 ? 4.55160 32.32331 17.92481 1.000 31.51105 102 ILE C CA 1
ATOM 659 C C . ILE A 1 94 ? 5.17473 33.22744 18.98283 1.000 33.42788 102 ILE C C 1
ATOM 660 O O . ILE A 1 94 ? 5.19176 34.45391 18.81314 1.000 38.39066 102 ILE C O 1
ATOM 665 N N . PHE A 1 95 ? 5.70372 32.63211 20.05789 1.000 34.95133 103 PHE C N 1
ATOM 666 C CA . PHE A 1 95 ? 6.36371 33.32940 21.16414 1.000 37.25534 103 PHE C CA 1
ATOM 667 C C . PHE A 1 95 ? 7.86565 33.06795 21.16059 1.000 39.33822 103 PHE C C 1
ATOM 668 O O . PHE A 1 95 ? 8.31422 31.94054 20.90452 1.000 39.46403 103 PHE C O 1
ATOM 676 N N . PHE A 1 96 ? 8.64167 34.08893 21.51797 1.000 41.34116 104 PHE C N 1
ATOM 677 C CA . PHE A 1 96 ? 10.09156 34.06255 21.37144 1.000 43.71911 104 PHE C CA 1
ATOM 678 C C . PHE A 1 96 ? 10.80104 33.88272 22.70049 1.000 46.73629 104 PHE C C 1
ATOM 679 O O . PHE A 1 96 ? 10.33571 34.34534 23.74411 1.000 47.46447 104 PHE C O 1
ATOM 687 N N . ILE A 1 97 ? 11.97005 33.24209 22.63173 1.000 44.11372 105 ILE C N 1
ATOM 688 C CA . ILE A 1 97 ? 12.82272 33.10014 23.81207 1.000 44.64843 105 ILE C CA 1
ATOM 689 C C . ILE A 1 97 ? 13.17270 34.46533 24.39830 1.000 37.13603 105 ILE C C 1
ATOM 690 O O . ILE A 1 97 ? 13.14646 34.64883 25.61987 1.000 38.73740 105 ILE C O 1
ATOM 693 N N . ASP A 1 98 ? 13.50648 35.43537 23.55023 1.000 36.61279 106 ASP C N 1
ATOM 694 C CA . ASP A 1 98 ? 13.87790 36.76929 24.02823 1.000 38.02741 106 ASP C CA 1
ATOM 695 C C . ASP A 1 98 ? 12.62378 37.51763 24.45977 1.000 37.57071 106 ASP C C 1
ATOM 696 O O . ASP A 1 98 ? 11.71326 37.67982 23.64600 1.000 36.11629 106 ASP C O 1
ATOM 701 N N . PRO A 1 99 ? 12.54736 38.01335 25.70400 1.000 39.66200 107 PRO C N 1
ATOM 702 C CA . PRO A 1 99 ? 11.25981 38.53690 26.21647 1.000 40.27590 107 PRO C CA 1
ATOM 703 C C . PRO A 1 99 ? 10.87601 39.89203 25.65441 1.000 42.48474 107 PRO C C 1
ATOM 704 O O . PRO A 1 99 ? 9.77372 40.38370 25.94006 1.000 41.66627 107 PRO C O 1
ATOM 708 N N . ASN A 1 100 ? 11.75336 40.52522 24.89584 1.000 41.61182 108 ASN C N 1
ATOM 709 C CA . ASN A 1 100 ? 11.44806 41.79382 24.26469 1.000 43.45469 108 ASN C CA 1
ATOM 710 C C . ASN A 1 100 ? 11.14791 41.65119 22.79204 1.000 40.51661 108 ASN C C 1
ATOM 711 O O . ASN A 1 100 ? 10.87428 42.65496 22.13507 1.000 45.23402 108 ASN C O 1
ATOM 716 N N . GLU A 1 101 ? 11.18899 40.43493 22.26162 1.000 39.44333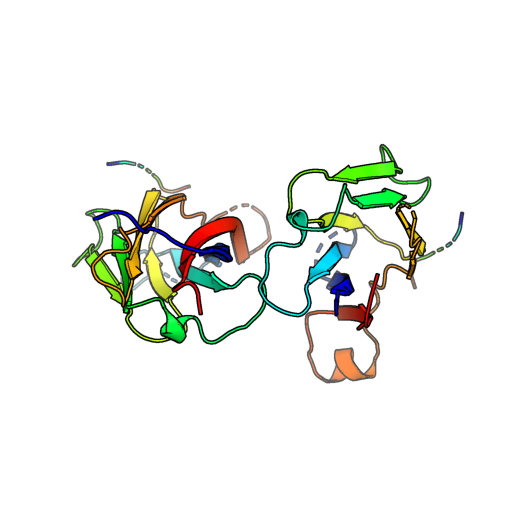 109 GLU C N 1
ATOM 717 C CA . GLU A 1 101 ? 10.72128 40.16392 20.90768 1.000 37.74307 109 GLU C CA 1
ATOM 718 C C . GLU A 1 101 ? 9.25249 39.77829 21.01255 1.000 40.35312 109 GLU C C 1
ATOM 719 O O . GLU A 1 101 ? 8.91575 38.73104 21.57270 1.000 43.30436 109 GLU C O 1
ATOM 721 N N . ARG A 1 102 ? 8.38019 40.63871 20.50445 1.000 40.48701 110 ARG C N 1
ATOM 722 C CA . ARG A 1 102 ? 6.94667 40.46003 20.67827 1.000 38.64814 110 ARG C CA 1
ATOM 723 C C . ARG A 1 102 ? 6.44695 39.27577 19.84788 1.000 36.51898 110 ARG C C 1
ATOM 724 O O . ARG A 1 102 ? 7.05223 38.92353 18.83370 1.000 36.43002 110 ARG C O 1
ATOM 726 N N . PRO A 1 103 ? 5.34794 38.64674 20.26193 1.000 38.08747 111 PRO C N 1
ATOM 727 C CA . PRO A 1 103 ? 4.84924 37.46080 19.55201 1.000 34.17445 111 PRO C CA 1
ATOM 728 C C . PRO A 1 103 ? 4.32811 37.78511 18.16773 1.000 31.01449 111 PRO C C 1
ATOM 729 O O . PRO A 1 103 ? 3.96738 38.91819 17.85345 1.000 33.11553 111 PRO C O 1
ATOM 733 N N . VAL A 1 104 ? 4.26432 36.74239 17.34574 1.000 30.65996 112 VAL C N 1
ATOM 734 C CA . VAL A 1 104 ? 3.76882 36.82006 15.98209 1.000 31.56932 112 VAL C CA 1
ATOM 735 C C . VAL A 1 104 ? 2.47547 36.02855 15.91947 1.000 30.79642 112 VAL C C 1
ATOM 736 O O . VAL A 1 104 ? 2.42972 34.88429 16.37691 1.000 31.47910 112 VAL C O 1
ATOM 740 N N . THR A 1 105 ? 1.42484 36.63009 15.36421 1.000 32.94884 113 THR C N 1
ATOM 741 C CA . THR A 1 105 ? 0.12896 35.97064 15.24564 1.000 32.13512 113 THR C CA 1
ATOM 742 C C . THR A 1 105 ? -0.16805 35.68355 13.78156 1.000 30.02393 113 THR C C 1
ATOM 743 O O . THR A 1 105 ? -0.18332 36.59652 12.95787 1.000 31.97833 113 THR C O 1
ATOM 747 N N . LEU A 1 106 ? -0.37764 34.41232 13.46999 1.000 31.31469 114 LEU C N 1
ATOM 748 C CA . LEU A 1 106 ? -0.78709 33.94665 12.15815 1.000 32.62677 114 LEU C CA 1
ATOM 749 C C . LEU A 1 106 ? -2.22178 33.44040 12.22559 1.000 28.04131 114 LEU C C 1
ATOM 750 O O . LEU A 1 106 ? -2.69807 33.02697 13.28206 1.000 28.28158 114 LEU C O 1
ATOM 755 N N . TYR A 1 107 ? -2.89927 33.47078 11.08043 1.000 30.75292 115 TYR C N 1
ATOM 756 C CA . TYR A 1 107 ? -4.24994 32.93860 10.91703 1.000 30.26703 115 TYR C CA 1
ATOM 757 C C . TYR A 1 107 ? -4.25683 31.96173 9.75648 1.000 28.11232 115 TYR C C 1
ATOM 758 O O . TYR A 1 107 ? -3.72539 32.26601 8.68952 1.000 29.85290 115 TYR C O 1
ATOM 767 N N . HIS A 1 108 ? -4.86889 30.80171 9.95574 1.000 27.78510 116 HIS C N 1
ATOM 768 C CA . HIS A 1 108 ? -4.87380 29.78295 8.92590 1.000 30.92068 116 HIS C CA 1
ATOM 769 C C . HIS A 1 108 ? -6.23850 29.12403 8.86619 1.000 29.52776 116 HIS C C 1
ATOM 770 O O . HIS A 1 108 ? -6.74141 28.62595 9.87748 1.000 29.33165 116 HIS C O 1
ATOM 777 N N . LEU A 1 109 ? -6.82504 29.12879 7.68026 1.000 30.23802 117 LEU C N 1
ATOM 778 C CA . LEU A 1 109 ? -8.07465 28.42737 7.43814 1.000 33.86099 117 LEU C CA 1
ATOM 779 C C . LEU A 1 109 ? -7.70870 26.98779 7.14597 1.000 32.27721 117 LEU C C 1
ATOM 780 O O . LEU A 1 109 ? -7.04543 26.69926 6.14385 1.000 28.84176 117 LEU C O 1
ATOM 785 N N . LEU A 1 110 ? -8.11047 26.11051 8.05670 1.000 39.92674 118 LEU C N 1
ATOM 786 C CA . LEU A 1 110 ? -7.94724 24.67421 7.91450 1.000 37.70676 118 LEU C CA 1
ATOM 787 C C . LEU A 1 110 ? -8.75540 24.15513 6.73712 1.000 39.72059 118 LEU C C 1
ATOM 788 O O . LEU A 1 110 ? -9.96606 24.36401 6.65667 1.000 42.22904 118 LEU C O 1
ATOM 793 N N . LYS A 1 111 ? -8.08873 23.43374 5.84674 1.000 38.89286 119 LYS C N 1
ATOM 794 C CA . LYS A 1 111 ? -8.71186 22.88136 4.65559 1.000 40.94111 119 LYS C CA 1
ATOM 795 C C . LYS A 1 111 ? -8.75160 21.35708 4.79375 1.000 39.23019 119 LYS C C 1
ATOM 796 O O . LYS A 1 111 ? -7.76098 20.74769 5.20801 1.000 36.65054 119 LYS C O 1
ATOM 802 N N . LEU A 1 112 ? -9.91021 20.74888 4.48373 1.000 41.99582 120 LEU C N 1
ATOM 803 C CA . LEU A 1 112 ? -10.07502 19.29891 4.56273 1.000 44.20712 120 LEU C CA 1
ATOM 804 C C . LEU A 1 112 ? -10.38981 18.62028 3.23512 1.000 48.28181 120 LEU C C 1
ATOM 805 O O . LEU A 1 112 ? -9.90496 17.51247 2.99504 1.000 52.81471 120 LEU C O 1
ATOM 810 N N . PHE A 1 113 ? -11.21135 19.21303 2.37638 1.000 58.13047 121 PHE C N 1
ATOM 811 C CA . PHE A 1 113 ? -11.69227 18.50118 1.18129 1.000 61.02846 121 PHE C CA 1
ATOM 812 C C . PHE A 1 113 ? -11.37827 19.20694 -0.13953 1.000 65.99348 121 PHE C C 1
ATOM 813 O O . PHE A 1 113 ? -10.35287 19.87694 -0.27503 1.000 68.83439 121 PHE C O 1
ATOM 815 N N . LEU A 1 121 ? -14.83474 14.25422 -6.97906 1.000 88.95249 129 LEU C N 1
ATOM 816 C CA . LEU A 1 121 ? -13.97570 14.23548 -5.80073 1.000 101.76225 129 LEU C CA 1
ATOM 817 C C . LEU A 1 121 ? -13.26936 12.88684 -5.64344 1.000 101.99151 129 LEU C C 1
ATOM 818 O O . LEU A 1 121 ? -13.83575 11.94377 -5.09027 1.000 102.51224 129 LEU C O 1
ATOM 820 N N . GLY A 1 122 ? -12.02885 12.80165 -6.12380 1.000 95.74039 130 GLY C N 1
ATOM 821 C CA . GLY A 1 122 ? -11.29913 11.54914 -6.08799 1.000 89.54044 130 GLY C CA 1
ATOM 822 C C . GLY A 1 122 ? -10.12716 11.52818 -5.12564 1.000 87.88154 130 GLY C C 1
ATOM 823 O O . GLY A 1 122 ? -9.79457 10.47337 -4.57595 1.000 93.64429 130 GLY C O 1
ATOM 824 N N . LYS A 1 123 ? -9.49258 12.67819 -4.90265 1.000 83.74306 131 LYS C N 1
ATOM 825 C CA . LYS A 1 123 ? -8.25930 12.71466 -4.12824 1.000 75.24560 131 LYS C CA 1
ATOM 826 C C . LYS A 1 123 ? -8.54988 12.76796 -2.62972 1.000 72.78680 131 LYS C C 1
ATOM 827 O O . LYS A 1 123 ? -9.54292 13.35704 -2.18381 1.000 67.58739 131 LYS C O 1
ATOM 830 N N . LYS A 1 124 ? -7.66189 12.14677 -1.85387 1.000 64.73765 132 LYS C N 1
ATOM 831 C CA . LYS A 1 124 ? -7.86282 11.95293 -0.42560 1.000 62.29393 132 LYS C CA 1
ATOM 832 C C . LYS A 1 124 ? -7.14624 12.97774 0.43831 1.000 56.58149 132 LYS C C 1
ATOM 833 O O . LYS A 1 124 ? -7.62828 13.28070 1.53785 1.000 51.34232 132 LYS C O 1
ATOM 835 N N . THR A 1 125 ? -6.02122 13.51765 -0.03688 1.000 53.57354 133 THR C N 1
ATOM 836 C CA . THR A 1 125 ? -5.12611 14.35578 0.75299 1.000 49.41921 133 THR C CA 1
ATOM 837 C C . THR A 1 125 ? -5.16044 15.80555 0.28463 1.000 44.93042 133 THR C C 1
ATOM 838 O O . THR A 1 125 ? -5.29642 16.08652 -0.90565 1.000 49.24180 133 THR C O 1
ATOM 842 N N . VAL A 1 126 ? -5.03049 16.72879 1.22171 1.000 40.93673 134 VAL C N 1
ATOM 843 C CA . VAL A 1 126 ? -4.97807 18.13967 0.89153 1.000 41.96793 134 VAL C CA 1
ATOM 844 C C . VAL A 1 126 ? -3.86045 18.78098 1.70043 1.000 37.19382 134 VAL C C 1
ATOM 845 O O . VAL A 1 126 ? -3.67435 18.46161 2.88208 1.000 36.98821 134 VAL C O 1
ATOM 849 N N . VAL A 1 127 ? -3.10460 19.66684 1.05030 1.000 38.19307 135 VAL C N 1
ATOM 850 C CA . VAL A 1 127 ? -2.03622 20.44905 1.67069 1.000 36.56387 135 VAL C CA 1
ATOM 851 C C . VAL A 1 127 ? -2.30318 21.92325 1.39635 1.000 38.23027 135 VAL C C 1
ATOM 852 O O . VAL A 1 127 ? -2.30900 22.34194 0.23469 1.000 42.09408 135 VAL C O 1
ATOM 856 N N . SER A 1 128 ? -2.50899 22.71557 2.44700 1.000 36.98805 136 SER C N 1
ATOM 857 C CA . SER A 1 128 ? -2.73041 24.15653 2.28895 1.000 38.88345 136 SER C CA 1
ATOM 858 C C . SER A 1 128 ? -1.67865 24.87839 3.11792 1.000 37.23391 136 SER C C 1
ATOM 859 O O . SER A 1 128 ? -1.70531 24.82758 4.35177 1.000 35.07006 136 SER C O 1
ATOM 862 N N . GLU A 1 129 ? -0.78459 25.57511 2.43767 1.000 38.61251 137 GLU C N 1
ATOM 863 C CA . GLU A 1 129 ? 0.51820 25.90458 2.98811 1.000 37.08789 137 GLU C CA 1
ATOM 864 C C . GLU A 1 129 ? 0.88536 27.32530 2.59085 1.000 39.45531 137 GLU C C 1
ATOM 865 O O . GLU A 1 129 ? 0.83507 27.66555 1.40541 1.000 42.33719 137 GLU C O 1
ATOM 871 N N . PHE A 1 130 ? 1.28666 28.14623 3.55320 1.000 38.60296 138 PHE C N 1
ATOM 872 C CA . PHE A 1 130 ? 1.63200 29.51951 3.22083 1.000 41.17472 138 PHE C CA 1
ATOM 873 C C . PHE A 1 130 ? 3.02508 29.91050 3.69560 1.000 40.17505 138 PHE C C 1
ATOM 874 O O . PHE A 1 130 ? 3.51832 29.45425 4.73328 1.000 37.39141 138 PHE C O 1
ATOM 882 N N . TYR A 1 131 ? 3.63704 30.78811 2.91049 1.000 42.87298 139 TYR C N 1
ATOM 883 C CA . TYR A 1 131 ? 4.93139 31.37795 3.20222 1.000 42.87601 139 TYR C CA 1
ATOM 884 C C . TYR A 1 131 ? 4.74077 32.67594 3.97889 1.000 43.99060 139 TYR C C 1
ATOM 885 O O . TYR A 1 131 ? 3.85720 33.48194 3.66711 1.000 46.66554 139 TYR C O 1
ATOM 894 N N . ASP A 1 132 ? 5.55653 32.86455 5.00754 1.000 42.27080 140 ASP C N 1
ATOM 895 C CA . ASP A 1 132 ? 5.63104 34.14460 5.69343 1.000 43.79751 140 ASP C CA 1
ATOM 896 C C . ASP A 1 132 ? 7.07369 34.34187 6.12812 1.000 43.08884 140 ASP C C 1
ATOM 897 O O . ASP A 1 132 ? 7.93791 33.50326 5.85128 1.000 43.50517 140 ASP C O 1
ATOM 902 N N . GLU A 1 133 ? 7.33212 35.46100 6.80842 1.000 44.48225 141 GLU C N 1
ATOM 903 C CA . GLU A 1 133 ? 8.66086 35.79444 7.30892 1.000 44.26665 141 GLU C CA 1
ATOM 904 C C . GLU A 1 133 ? 8.53774 36.41521 8.68904 1.000 46.77370 141 GLU C C 1
ATOM 905 O O . GLU A 1 133 ? 7.82773 37.41368 8.85008 1.000 53.13121 141 GLU C O 1
ATOM 911 N N . MET A 1 134 ? 9.25328 35.86052 9.66996 1.000 43.84989 142 MET C N 1
ATOM 912 C CA . MET A 1 134 ? 9.40933 36.50203 10.97485 1.000 42.94710 142 MET C CA 1
ATOM 913 C C . MET A 1 134 ? 10.60498 37.46584 10.96418 1.000 43.68529 142 MET C C 1
ATOM 914 O O . MET A 1 134 ? 11.74337 37.06434 10.69828 1.000 43.07107 142 MET C O 1
ATOM 919 N N . ILE A 1 135 ? 10.34559 38.73758 11.25336 1.000 50.92759 143 ILE C N 1
ATOM 920 C CA . ILE A 1 135 ? 11.39072 39.75575 11.36455 1.000 49.22066 143 ILE C CA 1
ATOM 921 C C . ILE A 1 135 ? 11.77241 39.84008 12.84146 1.000 48.18876 143 ILE C C 1
ATOM 922 O O . ILE A 1 135 ? 11.07743 40.45684 13.64344 1.000 50.27440 143 ILE C O 1
ATOM 924 N N . PHE A 1 136 ? 12.83648 39.14834 13.22531 1.000 50.52786 144 PHE C N 1
ATOM 925 C CA . PHE A 1 136 ? 13.39959 39.31439 14.55170 1.000 50.35742 144 PHE C CA 1
ATOM 926 C C . PHE A 1 136 ? 14.28752 40.54288 14.51855 1.000 51.83971 144 PHE C C 1
ATOM 927 O O . PHE A 1 136 ? 14.48863 41.16514 13.47228 1.000 55.91986 144 PHE C O 1
ATOM 931 N N . GLN A 1 137 ? 14.88301 40.87420 15.65120 1.000 52.70461 145 GLN C N 1
ATOM 932 C CA . GLN A 1 137 ? 16.05321 41.73311 15.63787 1.000 52.59876 145 GLN C CA 1
ATOM 933 C C . GLN A 1 137 ? 17.11408 41.06877 16.49574 1.000 53.60057 145 GLN C C 1
ATOM 934 O O . GLN A 1 137 ? 16.80540 40.56327 17.57693 1.000 51.72181 145 GLN C O 1
ATOM 936 N N . ASP A 1 138 ? 18.35038 41.02944 15.99380 1.000 53.70363 146 ASP C N 1
ATOM 937 C CA . ASP A 1 138 ? 19.44830 40.35952 16.67418 1.000 54.82078 146 ASP C CA 1
ATOM 938 C C . ASP A 1 138 ? 20.32704 41.36416 17.40568 1.000 55.28119 146 ASP C C 1
ATOM 939 O O . ASP A 1 138 ? 20.30714 42.55499 17.10225 1.000 56.95047 146 ASP C O 1
ATOM 941 N N . PRO A 1 139 ? 21.08040 40.91205 18.41060 1.000 57.36265 147 PRO C N 1
ATOM 942 C CA . PRO A 1 139 ? 22.14519 41.74958 18.98033 1.000 56.06632 147 PRO C CA 1
ATOM 943 C C . PRO A 1 139 ? 23.18609 42.15384 17.93811 1.000 58.07527 147 PRO C C 1
ATOM 944 O O . PRO A 1 139 ? 23.48583 41.40275 17.00382 1.000 56.79659 147 PRO C O 1
ATOM 948 N N . THR A 1 140 ? 23.74158 43.35692 18.11473 1.000 59.31393 148 THR C N 1
ATOM 949 C CA . THR A 1 140 ? 24.62505 43.99039 17.12665 1.000 63.15172 148 THR C CA 1
ATOM 950 C C . THR A 1 140 ? 26.10125 43.75558 17.42935 1.000 64.44571 148 THR C C 1
ATOM 951 O O . THR A 1 140 ? 26.89957 44.70397 17.44647 1.000 57.71267 148 THR C O 1
ATOM 953 N N . ALA A 1 141 ? 26.45043 42.48433 17.65885 1.000 55.13688 149 ALA C N 1
ATOM 954 C CA . ALA A 1 141 ? 27.83413 41.97512 17.71527 1.000 56.18101 149 ALA C CA 1
ATOM 955 C C . ALA A 1 141 ? 28.83788 42.61294 16.75668 1.000 56.38814 149 ALA C C 1
ATOM 956 O O . ALA A 1 141 ? 29.93678 42.07865 16.59079 1.000 54.74381 149 ALA C O 1
ATOM 958 N N . LYS B 1 15 ? 27.11758 32.57760 -1.15440 1.000 60.83018 23 LYS D N 1
ATOM 959 C CA . LYS B 1 15 ? 25.66014 32.48398 -1.02026 1.000 68.17955 23 LYS D CA 1
ATOM 960 C C . LYS B 1 15 ? 25.14626 31.18459 -1.61788 1.000 69.22909 23 LYS D C 1
ATOM 961 O O . LYS B 1 15 ? 24.74196 31.15458 -2.78136 1.000 67.74425 23 LYS D O 1
ATOM 963 N N . PRO B 1 16 ? 25.16827 30.10056 -0.83081 1.000 68.65534 24 PRO D N 1
ATOM 964 C CA . PRO B 1 16 ? 24.66655 28.82073 -1.34830 1.000 70.13398 24 PRO D CA 1
ATOM 965 C C . PRO B 1 16 ? 23.15563 28.86764 -1.52901 1.000 64.72867 24 PRO D C 1
ATOM 966 O O . PRO B 1 16 ? 22.38626 28.91608 -0.55596 1.000 53.41473 24 PRO D O 1
ATOM 970 N N . ILE B 1 17 ? 22.74905 28.90293 -2.80029 1.000 66.36942 25 ILE D N 1
ATOM 971 C CA . ILE B 1 17 ? 21.35886 29.01968 -3.22203 1.000 58.06706 25 ILE D CA 1
ATOM 972 C C . ILE B 1 17 ? 21.07566 27.81042 -4.08467 1.000 56.84729 25 ILE D C 1
ATOM 973 O O . ILE B 1 17 ? 21.69315 27.65241 -5.14251 1.000 61.94054 25 ILE D O 1
ATOM 975 N N . VAL B 1 18 ? 20.15154 26.95487 -3.62734 1.000 56.92477 26 VAL D N 1
ATOM 976 C CA . VAL B 1 18 ? 19.74874 25.76059 -4.35794 1.000 51.23475 26 VAL D CA 1
ATOM 977 C C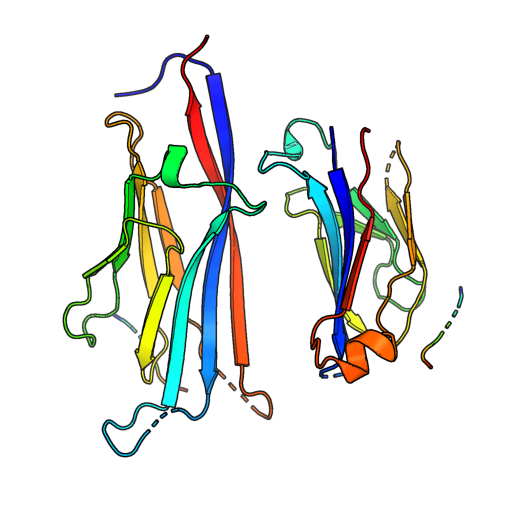 . VAL B 1 18 ? 18.64832 26.10918 -5.36149 1.000 50.81891 26 VAL D C 1
ATOM 978 O O . VAL B 1 18 ? 17.94865 27.11498 -5.24092 1.000 49.18470 26 VAL D O 1
ATOM 982 N N . TYR B 1 19 ? 18.50013 25.26136 -6.37755 1.000 52.48384 27 TYR D N 1
ATOM 983 C CA . TYR B 1 19 ? 17.54284 25.47376 -7.45698 1.000 45.27775 27 TYR D CA 1
ATOM 984 C C . TYR B 1 19 ? 17.25333 24.13509 -8.12429 1.000 48.85813 27 TYR D C 1
ATOM 985 O O . TYR B 1 19 ? 18.06219 23.20146 -8.06485 1.000 48.82189 27 TYR D O 1
ATOM 988 N N . GLY B 1 20 ? 16.08166 24.04906 -8.75856 1.000 43.69278 28 GLY D N 1
ATOM 989 C CA . GLY B 1 20 ? 15.67083 22.80780 -9.38905 1.000 40.62578 28 GLY D CA 1
ATOM 990 C C . GLY B 1 20 ? 14.17681 22.58899 -9.29305 1.000 41.36565 28 GLY D C 1
ATOM 991 O O . GLY B 1 20 ? 13.41925 23.57365 -9.21167 1.000 40.62352 28 GLY D O 1
ATOM 992 N N . ASN B 1 21 ? 13.71625 21.33184 -9.30298 1.000 38.84739 29 ASN D N 1
ATOM 993 C CA . ASN B 1 21 ? 12.29699 21.13273 -9.06713 1.000 40.12027 29 ASN D CA 1
ATOM 994 C C . ASN B 1 21 ? 12.02829 19.87016 -8.26004 1.000 39.94068 29 ASN D C 1
ATOM 995 O O . ASN B 1 21 ? 12.84633 18.94314 -8.21729 1.000 43.10225 29 ASN D O 1
ATOM 1000 N N . VAL B 1 22 ? 10.83551 19.83541 -7.66339 1.000 35.14494 30 VAL D N 1
ATOM 1001 C CA . VAL B 1 22 ? 10.24757 18.62503 -7.11668 1.000 35.84515 30 VAL D CA 1
ATOM 1002 C C . VAL B 1 22 ? 9.06889 18.24114 -7.99381 1.000 36.09036 30 VAL D C 1
ATOM 1003 O O . VAL B 1 22 ? 8.58144 19.03434 -8.79971 1.000 34.13064 30 VAL D O 1
ATOM 1007 N N . ALA B 1 23 ? 8.61906 16.99727 -7.85492 1.000 39.63505 31 ALA D N 1
ATOM 1008 C CA . ALA B 1 23 ? 7.44972 16.55070 -8.60281 1.000 38.25619 31 ALA D CA 1
ATOM 1009 C C . ALA B 1 23 ? 6.87762 15.28367 -7.97920 1.000 44.15321 31 ALA D C 1
ATOM 1010 O O . ALA B 1 23 ? 7.57877 14.52613 -7.30103 1.000 46.84871 31 ALA D O 1
ATOM 1012 N N . ARG B 1 24 ? 5.58846 15.05786 -8.24063 1.000 43.32211 32 ARG D N 1
ATOM 1013 C CA . ARG B 1 24 ? 4.89493 13.84426 -7.83005 1.000 47.82581 32 ARG D CA 1
ATOM 1014 C C . ARG B 1 24 ? 3.96963 13.38323 -8.95411 1.000 55.58216 32 ARG D C 1
ATOM 1015 O O . ARG B 1 24 ? 3.08918 14.13883 -9.38388 1.000 54.91127 32 ARG D O 1
ATOM 1017 N N . TYR B 1 25 ? 4.19520 12.16247 -9.45361 1.000 56.49462 33 TYR D N 1
ATOM 1018 C CA . TYR B 1 25 ? 3.21829 11.48489 -10.30393 1.000 60.90888 33 TYR D CA 1
ATOM 1019 C C . TYR B 1 25 ? 2.01539 11.10755 -9.45403 1.000 70.50565 33 TYR D C 1
ATOM 1020 O O . TYR B 1 25 ? 2.16575 10.67058 -8.30996 1.000 73.26281 33 TYR D O 1
ATOM 1022 N N . PHE B 1 26 ? 0.81359 11.28226 -9.98495 1.000 83.69341 34 PHE D N 1
ATOM 1023 C CA . PHE B 1 26 ? -0.22703 11.51606 -9.00867 1.000 83.30235 34 PHE D CA 1
ATOM 1024 C C . PHE B 1 26 ? -1.54526 10.93009 -9.48159 1.000 88.46698 34 PHE D C 1
ATOM 1025 O O . PHE B 1 26 ? -1.59884 9.74564 -9.83949 1.000 93.47947 34 PHE D O 1
ATOM 1033 N N . HIS B 1 35 ? -3.55302 15.36612 -16.65735 1.000 54.22553 43 HIS D N 1
ATOM 1034 C CA . HIS B 1 35 ? -2.11023 15.39413 -16.40725 1.000 49.28280 43 HIS D CA 1
ATOM 1035 C C . HIS B 1 35 ? -1.67221 14.22403 -15.51583 1.000 55.73399 43 HIS D C 1
ATOM 1036 O O . HIS B 1 35 ? -2.52071 13.48823 -14.99211 1.000 56.55165 43 HIS D O 1
ATOM 1043 N N . THR B 1 36 ? -0.35033 14.01582 -15.38590 1.000 54.98814 44 THR D N 1
ATOM 1044 C CA . THR B 1 36 ? 0.19276 12.98526 -14.50416 1.000 54.15341 44 THR D CA 1
ATOM 1045 C C . THR B 1 36 ? 1.08865 13.52154 -13.40984 1.000 56.38889 44 THR D C 1
ATOM 1046 O O . THR B 1 36 ? 1.47144 12.75364 -12.52137 1.000 60.19907 44 THR D O 1
ATOM 1050 N N . HIS B 1 37 ? 1.44939 14.79273 -13.43926 1.000 55.83347 45 HIS D N 1
ATOM 1051 C CA . HIS B 1 37 ? 2.44794 15.26776 -12.50441 1.000 53.31887 45 HIS D CA 1
ATOM 1052 C C . HIS B 1 37 ? 2.07060 16.65248 -12.03494 1.000 45.85458 45 HIS D C 1
ATOM 1053 O O . HIS B 1 37 ? 1.56928 17.46165 -12.81471 1.000 45.06736 45 HIS D O 1
ATOM 1060 N N . GLN B 1 38 ? 2.29547 16.90385 -10.75760 1.000 46.19636 46 GLN D N 1
ATOM 1061 C CA . GLN B 1 38 ? 2.41156 18.25026 -10.24298 1.000 42.40235 46 GLN D CA 1
ATOM 1062 C C . GLN B 1 38 ? 3.87805 18.50295 -9.92065 1.000 39.85417 46 GLN D C 1
ATOM 1063 O O . GLN B 1 38 ? 4.56677 17.61553 -9.40066 1.000 36.45941 46 GLN D O 1
ATOM 1069 N N . TRP B 1 39 ? 4.36449 19.69922 -10.25728 1.000 37.02445 47 TRP D N 1
ATOM 1070 C CA . TRP B 1 39 ? 5.76392 20.02959 -10.02450 1.000 33.61567 47 TRP D CA 1
ATOM 1071 C C . TRP B 1 39 ? 5.90927 21.48607 -9.61174 1.000 36.68673 47 TRP D C 1
ATOM 1072 O O . TRP B 1 39 ? 5.04312 22.33164 -9.87218 1.000 34.49366 47 TRP D O 1
ATOM 1083 N N . THR B 1 40 ? 7.02044 21.76096 -8.94167 1.000 33.34188 48 THR D N 1
ATOM 1084 C CA . THR B 1 40 ? 7.37750 23.10462 -8.51108 1.000 35.08594 48 THR D CA 1
ATOM 1085 C C . THR B 1 40 ? 8.84078 23.34329 -8.85963 1.000 35.93425 48 THR D C 1
ATOM 1086 O O . THR B 1 40 ? 9.71809 22.60743 -8.39570 1.000 33.68075 48 THR D O 1
ATOM 1090 N N . VAL B 1 41 ? 9.09148 24.33902 -9.70209 1.000 33.75138 49 VAL D N 1
ATOM 1091 C CA . VAL B 1 41 ? 10.42543 24.83367 -10.01046 1.000 36.77534 49 VAL D CA 1
ATOM 1092 C C . VAL B 1 41 ? 10.73939 25.99811 -9.07606 1.000 37.24239 49 VAL D C 1
ATOM 1093 O O . VAL B 1 41 ? 9.85527 26.76185 -8.68331 1.000 35.75867 49 VAL D O 1
ATOM 1097 N N . TYR B 1 42 ? 11.99369 26.14009 -8.67761 1.000 34.45501 50 TYR D N 1
ATOM 1098 C CA . TYR B 1 42 ? 12.26610 27.12423 -7.64140 1.000 37.77187 50 TYR D CA 1
ATOM 1099 C C . TYR B 1 42 ? 13.74524 27.47552 -7.60225 1.000 40.47302 50 TYR D C 1
ATOM 1100 O O . TYR B 1 42 ? 14.60656 26.71125 -8.05057 1.000 38.34058 50 TYR D O 1
ATOM 1109 N N . VAL B 1 43 ? 14.02154 28.64280 -7.02941 1.000 40.38764 51 VAL D N 1
ATOM 1110 C CA . VAL B 1 43 ? 15.33086 28.97307 -6.49432 1.000 40.34358 51 VAL D CA 1
ATOM 1111 C C . VAL B 1 43 ? 15.12188 29.49203 -5.07824 1.000 43.04687 51 VAL D C 1
ATOM 1112 O O . VAL B 1 43 ? 14.14566 30.20246 -4.80015 1.000 41.48082 51 VAL D O 1
ATOM 1115 N N . LYS B 1 44 ? 16.00893 29.10294 -4.16979 1.000 43.75521 52 LYS D N 1
ATOM 1116 C CA . LYS B 1 44 ? 15.86813 29.50585 -2.77831 1.000 43.26680 52 LYS D CA 1
ATOM 1117 C C . LYS B 1 44 ? 17.23663 29.44902 -2.11291 1.000 45.56628 52 LYS D C 1
ATOM 1118 O O . LYS B 1 44 ? 18.15667 28.79406 -2.62572 1.000 46.56808 52 LYS D O 1
ATOM 1124 N N . PRO B 1 45 ? 17.41576 30.12982 -0.98105 1.000 47.28462 53 PRO D N 1
ATOM 1125 C CA . PRO B 1 45 ? 18.67504 29.99934 -0.23492 1.000 49.19010 53 PRO D CA 1
ATOM 1126 C C . PRO B 1 45 ? 18.83604 28.60012 0.34277 1.000 52.44818 53 PRO D C 1
ATOM 1127 O O . PRO B 1 45 ? 17.85841 27.92060 0.66899 1.000 48.83262 53 PRO D O 1
ATOM 1131 N N . TYR B 1 46 ? 20.09177 28.16813 0.49757 1.000 50.81809 54 TYR D N 1
ATOM 1132 C CA . TYR B 1 46 ? 20.30915 26.90427 1.20175 1.000 50.20131 54 TYR D CA 1
ATOM 1133 C C . TYR B 1 46 ? 20.11833 27.08985 2.70240 1.000 51.04451 54 TYR D C 1
ATOM 1134 O O . TYR B 1 46 ? 19.51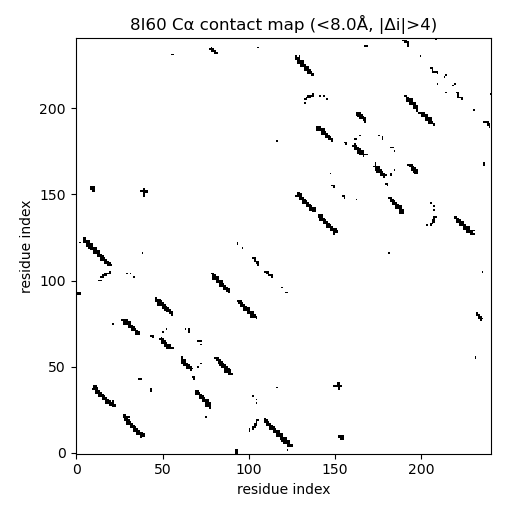614 26.23812 3.37138 1.000 52.1755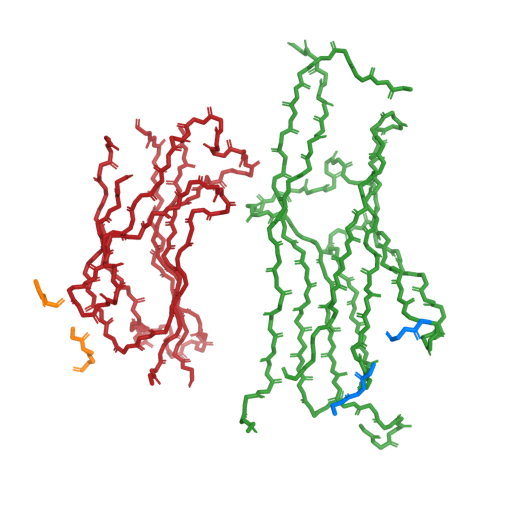9 54 TYR D O 1
ATOM 1136 N N . ARG B 1 47 ? 20.60795 28.19918 3.24560 1.000 48.72390 55 ARG D N 1
ATOM 1137 C CA . ARG B 1 47 ? 20.34284 28.53660 4.62832 1.000 50.50626 55 ARG D CA 1
ATOM 1138 C C . ARG B 1 47 ? 19.01648 29.28663 4.71201 1.000 52.12460 55 ARG D C 1
ATOM 1139 O O . ARG B 1 47 ? 18.56065 29.89872 3.73915 1.000 52.89460 55 ARG D O 1
ATOM 1143 N N . ASN B 1 48 ? 18.38902 29.22553 5.88338 1.000 48.15313 56 ASN D N 1
ATOM 1144 C CA . ASN B 1 48 ? 17.10627 29.89211 6.05377 1.000 46.17502 56 ASN D CA 1
ATOM 1145 C C . ASN B 1 48 ? 17.29315 31.39522 6.15815 1.000 44.18331 56 ASN D C 1
ATOM 1146 O O . ASN B 1 48 ? 17.41356 31.93453 7.25770 1.000 44.87484 56 ASN D O 1
ATOM 1151 N N . GLU B 1 49 ? 17.31649 32.08614 5.03271 1.000 45.72663 57 GLU D N 1
ATOM 1152 C CA . GLU B 1 49 ? 17.54788 33.51087 5.07253 1.000 48.63248 57 GLU D CA 1
ATOM 1153 C C . GLU B 1 49 ? 16.60010 34.16896 4.09572 1.000 52.82454 57 GLU D C 1
ATOM 1154 O O . GLU B 1 49 ? 15.87534 33.50639 3.34606 1.000 54.04025 57 GLU D O 1
ATOM 1160 N N . ASP B 1 50 ? 16.60787 35.49364 4.12340 1.000 54.97342 58 ASP D N 1
ATOM 1161 C CA . ASP B 1 50 ? 15.81460 36.29411 3.19894 1.000 60.34786 58 ASP D CA 1
ATOM 1162 C C . ASP B 1 50 ? 16.62649 36.54373 1.93585 1.000 64.11675 58 ASP D C 1
ATOM 1163 O O . ASP B 1 50 ? 17.49539 37.42076 1.89726 1.000 67.08214 58 ASP D O 1
ATOM 1168 N N . MET B 1 51 ? 16.34204 35.76447 0.89127 1.000 69.15818 59 MET D N 1
ATOM 1169 C CA . MET B 1 51 ? 17.04330 35.94457 -0.37421 1.000 71.66214 59 MET D CA 1
ATOM 1170 C C . MET B 1 51 ? 16.72307 37.28827 -1.01319 1.000 74.92921 59 MET D C 1
ATOM 1171 O O . MET B 1 51 ? 17.47865 37.74427 -1.87627 1.000 77.41745 59 MET D O 1
ATOM 1173 N N . SER B 1 52 ? 15.62464 37.93251 -0.60367 1.000 71.41593 60 SER D N 1
ATOM 1174 C CA . SER B 1 52 ? 15.29709 39.27426 -1.06701 1.000 72.57725 60 SER D CA 1
ATOM 1175 C C . SER B 1 52 ? 16.27645 40.32182 -0.55365 1.000 78.98739 60 SER D C 1
ATOM 1176 O O . SER B 1 52 ? 16.21004 41.47455 -0.99609 1.000 77.49599 60 SER D O 1
ATOM 1178 N N . ALA B 1 53 ? 17.16697 39.95349 0.37386 1.000 76.21060 61 ALA D N 1
ATOM 1179 C CA . ALA B 1 53 ? 18.27145 40.82698 0.74029 1.000 80.23927 61 ALA D CA 1
ATOM 1180 C C . ALA B 1 53 ? 19.27153 40.99011 -0.39254 1.000 82.40208 61 ALA D C 1
ATOM 1181 O O . ALA B 1 53 ? 20.03112 41.96173 -0.38863 1.000 86.47752 61 ALA D O 1
ATOM 1183 N N . TYR B 1 54 ? 19.28988 40.06521 -1.36507 1.000 86.92786 62 TYR D N 1
ATOM 1184 C CA . TYR B 1 54 ? 20.26852 40.13793 -2.44430 1.000 84.05793 62 TYR D CA 1
ATOM 1185 C C . TYR B 1 54 ? 19.74553 39.63257 -3.79052 1.000 84.59258 62 TYR D C 1
ATOM 1186 O O . TYR B 1 54 ? 20.54158 39.50558 -4.72802 1.000 90.33133 62 TYR D O 1
ATOM 1195 N N . VAL B 1 55 ? 18.44616 39.36198 -3.93540 1.000 83.13533 63 VAL D N 1
ATOM 1196 C CA . VAL B 1 55 ? 17.85518 38.92734 -5.20449 1.000 82.27451 63 VAL D CA 1
ATOM 1197 C C . VAL B 1 55 ? 16.88583 40.00183 -5.70016 1.000 80.73354 63 VAL D C 1
ATOM 1198 O O . VAL B 1 55 ? 15.94024 40.37467 -4.99357 1.000 79.60388 63 VAL D O 1
ATOM 1200 N N . LYS B 1 56 ? 17.11861 40.48745 -6.92159 1.000 82.82622 64 LYS D N 1
ATOM 1201 C CA . LYS B 1 56 ? 16.20718 41.43786 -7.55500 1.000 81.76681 64 LYS D CA 1
ATOM 1202 C C . LYS B 1 56 ? 14.81603 40.82907 -7.70627 1.000 79.28416 64 LYS D C 1
ATOM 1203 O O . LYS B 1 56 ? 13.84065 41.30244 -7.11031 1.000 71.81191 64 LYS D O 1
ATOM 1209 N N . LYS B 1 57 ? 14.72624 39.76818 -8.50842 1.000 77.59846 65 LYS D N 1
ATOM 1210 C CA . LYS B 1 57 ? 13.53617 39.00481 -8.87131 1.000 74.63348 65 LYS D CA 1
ATOM 1211 C C . LYS B 1 57 ? 14.00945 37.82871 -9.71794 1.000 72.67817 65 LYS D C 1
ATOM 1212 O O . LYS B 1 57 ? 15.12944 37.83994 -10.23926 1.000 71.93891 65 LYS D O 1
ATOM 1214 N N . ILE B 1 58 ? 13.15727 36.81214 -9.85224 1.000 69.17850 66 ILE D N 1
ATOM 1215 C CA . ILE B 1 58 ? 13.53585 35.58745 -10.54525 1.000 65.26643 66 ILE D CA 1
ATOM 1216 C C . ILE B 1 58 ? 12.54526 35.33520 -11.66682 1.000 66.98992 66 ILE D C 1
ATOM 1217 O O . ILE B 1 58 ? 11.33061 35.41204 -11.45963 1.000 65.87258 66 ILE D O 1
ATOM 1219 N N . GLN B 1 59 ? 13.06364 35.04620 -12.85414 1.000 67.05645 67 GLN D N 1
ATOM 1220 C CA . GLN B 1 59 ? 12.24985 34.82932 -14.04579 1.000 70.36360 67 GLN D CA 1
ATOM 1221 C C . GLN B 1 59 ? 12.31846 33.36361 -14.46120 1.000 71.60711 67 GLN D C 1
ATOM 1222 O O . GLN B 1 59 ? 13.41092 32.80643 -14.60181 1.000 69.08678 67 GLN D O 1
ATOM 1224 N N . PHE B 1 60 ? 11.15701 32.74269 -14.66106 1.000 62.84643 68 PHE D N 1
ATOM 1225 C CA . PHE B 1 60 ? 11.07088 31.32434 -15.00804 1.000 60.29444 68 PHE D CA 1
ATOM 1226 C C . PHE B 1 60 ? 10.49545 31.19696 -16.40971 1.000 59.44133 68 PHE D C 1
ATOM 1227 O O . PHE B 1 60 ? 9.27863 31.27956 -16.59170 1.000 60.87708 68 PHE D O 1
ATOM 1235 N N . LYS B 1 61 ? 11.37583 30.98323 -17.38927 1.000 58.38507 69 LYS D N 1
ATOM 1236 C CA . LYS B 1 61 ? 10.99147 30.80971 -18.79138 1.000 60.92302 69 LYS D CA 1
ATOM 1237 C C . LYS B 1 61 ? 10.51297 29.37789 -18.99806 1.000 60.77937 69 LYS D C 1
ATOM 1238 O O . LYS B 1 61 ? 11.31793 28.44196 -19.03945 1.000 59.79703 69 LYS D O 1
ATOM 1240 N N . LEU B 1 62 ? 9.19629 29.196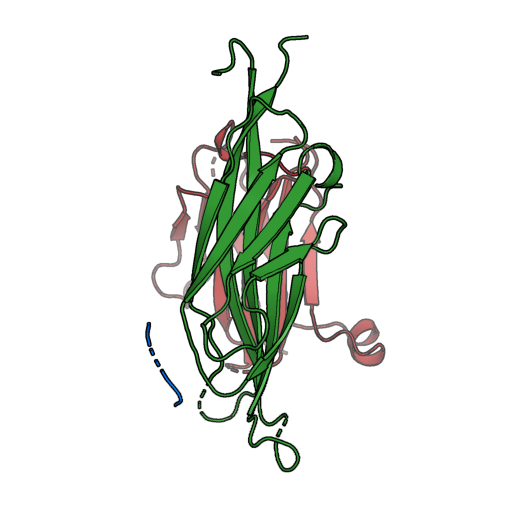42 -19.12009 1.000 61.61072 70 LEU D N 1
ATOM 1241 C CA . LEU B 1 62 ? 8.62994 27.86735 -19.29861 1.000 57.48220 70 LEU D CA 1
ATOM 1242 C C . LEU B 1 62 ? 8.65416 27.47502 -20.77026 1.000 64.00131 70 LEU D C 1
ATOM 1243 O O . LEU B 1 62 ? 9.04558 28.25000 -21.64819 1.000 66.07657 70 LEU D O 1
ATOM 1248 N N . HIS B 1 63 ? 8.22244 26.24647 -21.03754 1.000 60.95101 71 HIS D N 1
ATOM 1249 C CA . HIS B 1 63 ? 8.18192 25.73022 -22.39491 1.000 58.83850 71 HIS D CA 1
ATOM 1250 C C . HIS B 1 63 ? 7.09452 26.43182 -23.19479 1.000 59.74789 71 HIS D C 1
ATOM 1251 O O . HIS B 1 63 ? 6.08339 26.87099 -22.64559 1.000 61.49254 71 HIS D O 1
ATOM 1258 N N . GLU B 1 64 ? 7.30410 26.50843 -24.51448 1.000 61.28961 72 GLU D N 1
ATOM 1259 C CA . GLU B 1 64 ? 6.37299 27.18258 -25.41751 1.000 67.22980 72 GLU D CA 1
ATOM 1260 C C . GLU B 1 64 ? 4.92819 26.70169 -25.28509 1.000 64.63702 72 GLU D C 1
ATOM 1261 O O . GLU B 1 64 ? 4.01849 27.36508 -25.79918 1.000 69.22277 72 GLU D O 1
ATOM 1263 N N . SER B 1 65 ? 4.69226 25.57151 -24.62477 1.000 62.71167 73 SER D N 1
ATOM 1264 C CA . SER B 1 65 ? 3.36087 24.99283 -24.47441 1.000 60.11281 73 SER D CA 1
ATOM 1265 C C . SER B 1 65 ? 2.66253 25.42051 -23.19587 1.000 63.07456 73 SER D C 1
ATOM 1266 O O . SER B 1 65 ? 1.59468 24.88192 -22.88064 1.000 61.23884 73 SER D O 1
ATOM 1269 N N . TYR B 1 66 ? 3.26137 26.30605 -22.41461 1.000 62.14061 74 TYR D N 1
ATOM 1270 C CA . TYR B 1 66 ? 2.61436 26.81359 -21.21872 1.000 62.15453 74 TYR D CA 1
ATOM 1271 C C . TYR B 1 66 ? 2.16412 28.24168 -21.49260 1.000 61.75114 74 TYR D C 1
ATOM 1272 O O . TYR B 1 66 ? 2.80631 28.97451 -22.25464 1.000 65.24682 74 TYR D O 1
ATOM 1281 N N . GLY B 1 67 ? 1.02428 28.61692 -20.91906 1.000 60.73842 75 GLY D N 1
ATOM 1282 C CA . GLY B 1 67 ? 0.59174 29.99738 -21.02179 1.000 65.13879 75 GLY D CA 1
ATOM 1283 C C . GLY B 1 67 ? 1.57149 30.91990 -20.32213 1.000 66.83964 75 GLY D C 1
ATOM 1284 O O . GLY B 1 67 ? 2.03296 30.63844 -19.21293 1.000 65.09090 75 GLY D O 1
ATOM 1285 N N . ASN B 1 68 ? 1.89976 32.02865 -20.98551 1.000 70.18434 76 ASN D N 1
ATOM 1286 C CA . ASN B 1 68 ? 2.83443 33.00737 -20.43934 1.000 70.74381 76 ASN D CA 1
ATOM 1287 C C . ASN B 1 68 ? 4.12054 32.31692 -19.98892 1.000 68.44201 76 ASN D C 1
ATOM 1288 O O . ASN B 1 68 ? 4.34886 32.17248 -18.78045 1.000 66.22175 76 ASN D O 1
ATOM 1290 N N . PRO B 1 69 ? 4.98286 31.89435 -20.92646 1.000 75.68554 77 PRO D N 1
ATOM 1291 C CA . PRO B 1 69 ? 6.13424 31.05677 -20.54820 1.000 72.34222 77 PRO D CA 1
ATOM 1292 C C . PRO B 1 69 ? 7.15017 31.77162 -19.67219 1.000 75.83450 77 PRO D C 1
ATOM 1293 O O . PRO B 1 69 ? 7.78374 31.11869 -18.83175 1.000 70.67210 77 PRO D O 1
ATOM 1297 N N . LEU B 1 70 ? 7.33817 33.08263 -19.85402 1.000 78.82344 78 LEU D N 1
ATOM 1298 C CA . LEU B 1 70 ? 8.20972 33.87315 -18.98632 1.000 73.40102 78 LEU D CA 1
ATOM 1299 C C . LEU B 1 70 ? 7.41851 34.21287 -17.73107 1.000 73.69774 78 LEU D C 1
ATOM 1300 O O . LEU B 1 70 ? 6.63637 35.16783 -17.70916 1.000 77.48088 78 LEU D O 1
ATOM 1302 N N . ARG B 1 71 ? 7.60510 33.41733 -16.68654 1.000 66.76677 79 ARG D N 1
ATOM 1303 C CA . ARG B 1 71 ? 6.88158 33.61244 -15.44423 1.000 63.18636 79 ARG D CA 1
ATOM 1304 C C . ARG B 1 71 ? 7.72214 34.45754 -14.50125 1.000 62.24766 79 ARG D C 1
ATOM 1305 O O . ARG B 1 71 ? 8.89075 34.14897 -14.24550 1.000 63.42382 79 ARG D O 1
ATOM 1313 N N . VAL B 1 72 ? 7.12589 35.53496 -14.00575 1.000 61.67759 80 VAL D N 1
ATOM 1314 C CA . VAL B 1 72 ? 7.84295 36.57556 -13.28007 1.000 65.72052 80 VAL D CA 1
ATOM 1315 C C . VAL B 1 72 ? 7.40262 36.53073 -11.82588 1.000 65.74167 80 VAL D C 1
ATOM 1316 O O . VAL B 1 72 ? 6.21724 36.71901 -11.52131 1.000 70.52381 80 VAL D O 1
ATOM 1318 N N . VAL B 1 73 ? 8.35240 36.27810 -10.93104 1.000 64.76545 81 VAL D N 1
ATOM 1319 C CA . VAL B 1 73 ? 8.10920 36.32089 -9.49632 1.000 69.19485 81 VAL D CA 1
ATOM 1320 C C . VAL B 1 73 ? 9.03427 37.36190 -8.88489 1.000 72.96676 81 VAL D C 1
ATOM 1321 O O . VAL B 1 73 ? 10.26506 37.28268 -9.02084 1.000 72.68426 81 VAL D O 1
ATOM 1325 N N . THR B 1 74 ? 8.43105 38.36526 -8.25514 1.000 83.28467 82 THR D N 1
ATOM 1326 C CA . THR B 1 74 ? 9.16921 39.38831 -7.53261 1.000 83.17842 82 THR D CA 1
ATOM 1327 C C . THR B 1 74 ? 9.23321 39.03132 -6.05359 1.000 86.67112 82 THR D C 1
ATOM 1328 O O . THR B 1 74 ? 10.32201 38.87820 -5.48913 1.000 86.91916 82 THR D O 1
ATOM 1330 N N . LYS B 1 75 ? 8.06818 38.86449 -5.42608 1.000 75.17722 83 LYS D N 1
ATOM 1331 C CA . LYS B 1 75 ? 8.02789 38.60941 -3.99549 1.000 65.49486 83 LYS D CA 1
ATOM 1332 C C . LYS B 1 75 ? 8.27487 37.12763 -3.73297 1.000 63.49912 83 LYS D C 1
ATOM 1333 O O . LYS B 1 75 ? 7.70758 36.27768 -4.42892 1.000 57.52077 83 LYS D O 1
ATOM 1335 N N . PRO B 1 76 ? 9.11492 36.78265 -2.76149 1.000 60.61292 84 PRO D N 1
ATOM 1336 C CA . PRO B 1 76 ? 9.38394 35.36393 -2.46790 1.000 53.06902 84 PRO D CA 1
ATOM 1337 C C . PRO B 1 76 ? 8.14223 34.68850 -1.91940 1.000 46.39248 84 PRO D C 1
ATOM 1338 O O . PRO B 1 76 ? 7.24240 35.37238 -1.41706 1.000 49.20331 84 PRO D O 1
ATOM 1342 N N . PRO B 1 77 ? 8.03980 33.34828 -1.99564 1.000 49.05148 85 PRO D N 1
ATOM 1343 C CA . PRO B 1 77 ? 9.01505 32.36756 -2.48762 1.000 44.60478 85 PRO D CA 1
ATOM 1344 C C . PRO B 1 77 ? 9.16426 32.36596 -4.00119 1.000 44.34007 85 PRO D C 1
ATOM 1345 O O . PRO B 1 77 ? 8.16564 32.52311 -4.71592 1.000 41.29332 85 PRO D O 1
ATOM 1349 N N . TYR B 1 78 ? 10.40569 32.21647 -4.47667 1.000 43.77716 86 TYR D N 1
ATOM 1350 C CA . TYR B 1 78 ? 10.69646 32.17018 -5.91299 1.000 44.91925 86 TYR D CA 1
ATOM 1351 C C . TYR B 1 78 ? 10.41700 30.75352 -6.39673 1.000 41.67284 86 TYR D C 1
ATOM 1352 O O . TYR B 1 78 ? 11.32046 29.93674 -6.59066 1.000 38.22987 86 TYR D O 1
ATOM 1361 N N . GLU B 1 79 ? 9.12955 30.45086 -6.55878 1.000 39.03890 87 GLU D N 1
ATOM 1362 C CA . GLU B 1 79 ? 8.74206 29.13616 -7.04850 1.000 38.84713 87 GLU D CA 1
ATOM 1363 C C . GLU B 1 79 ? 7.48330 29.24140 -7.88292 1.000 35.53778 87 GLU D C 1
ATOM 1364 O O . GLU B 1 79 ? 6.60986 30.07390 -7.61988 1.000 41.00106 87 GLU D O 1
ATOM 1370 N N . ILE B 1 80 ? 7.44014 28.41202 -8.92285 1.000 32.60605 88 ILE D N 1
ATOM 1371 C CA . ILE B 1 80 ? 6.30132 28.25591 -9.80959 1.000 33.84065 88 ILE D CA 1
ATOM 1372 C C . ILE B 1 80 ? 5.82631 26.81238 -9.70264 1.000 33.45650 88 ILE D C 1
ATOM 1373 O O . ILE B 1 80 ? 6.61522 25.88122 -9.92409 1.000 34.94616 88 ILE D O 1
ATOM 1378 N N . THR B 1 81 ? 4.54625 26.62640 -9.36408 1.000 32.15129 89 THR D N 1
ATOM 1379 C CA . THR B 1 81 ? 3.92987 25.30805 -9.21396 1.000 35.74517 89 THR D CA 1
ATOM 1380 C C . THR B 1 81 ? 2.91731 25.08627 -10.32873 1.000 37.59926 89 THR D C 1
ATOM 1381 O O . THR B 1 81 ? 2.09486 25.96678 -10.61310 1.000 39.23088 89 THR D O 1
ATOM 1385 N N . GLU B 1 82 ? 2.96958 23.90860 -10.94485 1.000 36.30697 90 GLU D N 1
ATOM 1386 C CA . GLU B 1 82 ? 2.06247 23.56291 -12.02984 1.000 35.63474 90 GLU D CA 1
ATOM 1387 C C . GLU B 1 82 ? 1.83406 22.05663 -12.04413 1.000 37.85799 90 GLU D C 1
ATOM 1388 O O . GLU B 1 82 ? 2.51901 21.28560 -11.37035 1.000 39.09465 90 GLU D O 1
ATOM 1394 N N . THR B 1 83 ? 0.85375 21.64028 -12.83491 1.000 41.01352 91 THR D N 1
ATOM 1395 C CA . THR B 1 83 ? 0.74257 20.26136 -13.26166 1.000 41.07068 91 THR D CA 1
ATOM 1396 C C . THR B 1 83 ? 1.13737 20.18557 -14.73056 1.000 44.04141 91 THR D C 1
ATOM 1397 O O . THR B 1 83 ? 0.99174 21.15971 -15.48279 1.000 43.90394 91 THR D O 1
ATOM 1401 N N . GLY B 1 84 ? 1.65780 19.03301 -15.13086 1.000 41.53909 92 GLY D N 1
ATOM 1402 C CA . GLY B 1 84 ? 1.96428 18.84539 -16.52533 1.000 43.05476 92 GLY D CA 1
ATOM 1403 C C . GLY B 1 84 ? 2.03191 17.37654 -16.84303 1.000 43.98688 92 GLY D C 1
ATOM 1404 O O . GLY B 1 84 ? 1.69526 16.52832 -16.01563 1.000 45.46643 92 GLY D O 1
ATOM 1405 N N . TRP B 1 85 ? 2.49374 17.08309 -18.05123 1.000 43.34010 93 TRP D N 1
ATOM 1406 C CA . TRP B 1 85 ? 2.73327 15.70674 -18.44568 1.000 46.57822 93 TRP D CA 1
ATOM 1407 C C . TRP B 1 85 ? 4.14789 15.43911 -18.94173 1.000 45.48914 93 TRP D C 1
ATOM 1408 O O . TRP B 1 85 ? 4.51964 14.26584 -19.05817 1.000 51.09361 93 TRP D O 1
ATOM 1419 N N . GLY B 1 86 ? 4.94857 16.47121 -19.23557 1.000 44.23673 94 GLY D N 1
ATOM 1420 C CA . GLY B 1 86 ? 6.20201 16.28026 -19.93140 1.000 44.54747 94 GLY D CA 1
ATOM 1421 C C . GLY B 1 86 ? 7.34568 17.07904 -19.33801 1.000 42.15187 94 GLY D C 1
ATOM 1422 O O . GLY B 1 86 ? 7.15548 18.05276 -18.61010 1.000 42.51887 94 GLY D O 1
ATOM 1423 N N . GLU B 1 87 ? 8.55008 16.65051 -19.68694 1.000 39.80515 95 GLU D N 1
ATOM 1424 C CA . GLU B 1 87 ? 9.79734 17.25272 -19.24907 1.000 40.60813 95 GLU D CA 1
ATOM 1425 C C . GLU B 1 87 ? 10.31592 18.20394 -20.32173 1.000 41.22880 95 GLU D C 1
ATOM 1426 O O . GLU B 1 87 ? 10.06641 18.00989 -21.51190 1.000 45.12554 95 GLU D O 1
ATOM 1432 N N . PHE B 1 88 ? 11.05417 19.22443 -19.89539 1.000 40.39311 96 PHE D N 1
ATOM 1433 C CA . PHE B 1 88 ? 11.54182 20.28015 -20.78148 1.000 45.09170 96 PHE D CA 1
ATOM 1434 C C . PHE B 1 88 ? 12.47264 21.14789 -19.94915 1.000 43.42873 96 PHE D C 1
ATOM 1435 O O . PHE B 1 88 ? 12.41927 21.10204 -18.71735 1.000 43.03951 96 PHE D O 1
ATOM 1443 N N . GLU B 1 89 ? 13.33392 21.93200 -20.60558 1.000 42.67830 97 GLU D N 1
ATOM 1444 C CA . GLU B 1 89 ? 14.24635 22.73024 -19.79236 1.000 49.74603 97 GLU D CA 1
ATOM 1445 C C . GLU B 1 89 ? 13.59797 24.06693 -19.44882 1.000 50.65214 97 GLU D C 1
ATOM 1446 O O . GLU B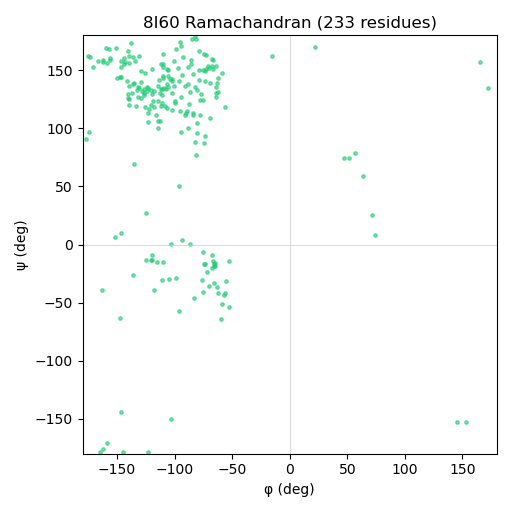 1 89 ? 12.75312 24.58905 -20.18810 1.000 48.69361 97 GLU D O 1
ATOM 1452 N N . ILE B 1 90 ? 14.02531 24.62626 -18.31883 1.000 54.03248 98 ILE D N 1
ATOM 1453 C CA . ILE B 1 90 ? 13.49957 25.87711 -17.79029 1.000 54.11583 98 ILE D CA 1
ATOM 1454 C C . ILE B 1 90 ? 14.65908 26.85875 -17.68821 1.000 58.74074 98 ILE D C 1
ATOM 1455 O O . ILE B 1 90 ? 15.74133 26.49748 -17.21104 1.000 59.70196 98 ILE D O 1
ATOM 1460 N N . ILE B 1 91 ? 14.44509 28.08396 -18.16209 1.000 58.16881 99 ILE D N 1
ATOM 1461 C CA . ILE B 1 91 ? 15.45179 29.13275 -18.11576 1.000 61.53338 99 ILE D CA 1
ATOM 1462 C C . ILE B 1 91 ? 15.09618 30.07197 -16.97578 1.000 63.93808 99 ILE D C 1
ATOM 1463 O O . ILE B 1 91 ? 13.95656 30.54555 -16.88231 1.000 64.69487 99 ILE D O 1
ATOM 1465 N N . ILE B 1 92 ? 16.07680 30.35655 -16.12439 1.000 67.91950 100 ILE D N 1
ATOM 1466 C CA . ILE B 1 92 ? 15.86283 31.04882 -14.85318 1.000 69.13256 100 ILE D CA 1
ATOM 1467 C C . ILE B 1 92 ? 16.73921 32.30154 -14.83545 1.000 70.14442 100 ILE D C 1
ATOM 1468 O O . ILE B 1 92 ? 17.96585 32.20793 -14.67816 1.000 74.97080 100 ILE D O 1
ATOM 1473 N N . LYS B 1 93 ? 16.11968 33.47293 -15.00466 1.000 68.68916 101 LYS D N 1
ATOM 1474 C CA . LYS B 1 93 ? 16.85016 34.74628 -14.95288 1.000 72.17936 101 LYS D CA 1
ATOM 1475 C C . LYS B 1 93 ? 16.83321 35.33417 -13.53765 1.000 69.77234 101 LYS D C 1
ATOM 1476 O O . LYS B 1 93 ? 16.00375 36.18452 -13.20818 1.000 67.50000 101 LYS D O 1
ATOM 1478 N N . PRO B 1 103 ? 21.28386 38.74788 -14.65439 1.000 86.39379 111 PRO D N 1
ATOM 1479 C CA . PRO B 1 103 ? 22.54545 38.00845 -14.54733 1.000 89.78967 111 PRO D CA 1
ATOM 1480 C C . PRO B 1 103 ? 22.38367 36.67468 -13.81109 1.000 85.18890 111 PRO D C 1
ATOM 1481 O O . PRO B 1 103 ? 21.37741 36.48570 -13.13331 1.000 86.58805 111 PRO D O 1
ATOM 1485 N N . VAL B 1 104 ? 23.35903 35.77354 -13.97253 1.000 88.03283 112 VAL D N 1
ATOM 1486 C CA . VAL B 1 104 ? 23.35493 34.42874 -13.38933 1.000 86.04613 112 VAL D CA 1
ATOM 1487 C C . VAL B 1 104 ? 22.20873 33.59165 -13.95264 1.000 81.54205 112 VAL D C 1
ATOM 1488 O O . VAL B 1 104 ? 21.34616 33.11387 -13.20615 1.000 82.24262 112 VAL D O 1
ATOM 1490 N N . THR B 1 105 ? 22.19474 33.40181 -15.27162 1.000 83.52704 113 THR D N 1
ATOM 1491 C CA . THR B 1 105 ? 21.16686 32.58193 -15.90067 1.000 81.43606 113 THR D CA 1
ATOM 1492 C C . THR B 1 105 ? 21.48359 31.10829 -15.69589 1.000 80.71635 113 THR D C 1
ATOM 1493 O O . THR B 1 105 ? 22.57758 30.64346 -16.03213 1.000 83.81438 113 THR D O 1
ATOM 1495 N N . LEU B 1 106 ? 20.53221 30.37795 -15.12983 1.000 75.56780 114 LEU D N 1
ATOM 1496 C CA . LEU B 1 106 ? 20.67869 28.95141 -14.90736 1.000 76.46288 114 LEU D CA 1
ATOM 1497 C C . LEU B 1 106 ? 19.72113 28.19548 -15.81918 1.000 74.55638 114 LEU D C 1
ATOM 1498 O O . LEU B 1 106 ? 18.70216 28.73351 -16.26185 1.000 71.76915 114 LEU D O 1
ATOM 1500 N N . TYR B 1 107 ? 20.06177 26.94488 -16.10895 1.000 73.32756 115 TYR D N 1
ATOM 1501 C CA . TYR B 1 107 ? 19.23255 26.07804 -16.93253 1.000 67.18942 115 TYR D CA 1
ATOM 1502 C C . TYR B 1 107 ? 18.89991 24.83286 -16.13700 1.000 59.89086 115 TYR D C 1
ATOM 1503 O O . TYR B 1 107 ? 19.77653 24.25384 -15.48879 1.000 60.77313 115 TYR D O 1
ATOM 1512 N N . HIS B 1 108 ? 17.63438 24.43400 -16.17621 1.000 59.04834 116 HIS D N 1
ATOM 1513 C CA . HIS B 1 108 ? 17.17245 23.26631 -15.44399 1.000 51.55138 116 HIS D CA 1
ATOM 1514 C C . HIS B 1 108 ? 16.25357 22.46141 -16.33631 1.000 50.20802 116 HIS D C 1
ATOM 1515 O O . HIS B 1 108 ? 15.33179 23.01670 -16.94055 1.000 51.24508 116 HIS D O 1
ATOM 1522 N N . LEU B 1 109 ? 16.51570 21.16323 -16.42144 1.000 45.65057 117 LEU D N 1
ATOM 1523 C CA . LEU B 1 109 ? 15.60112 20.23386 -17.05975 1.000 43.68495 117 LEU D CA 1
ATOM 1524 C C . LEU B 1 109 ? 14.55527 19.84825 -16.03214 1.000 41.29385 117 LEU D C 1
ATOM 1525 O O . LEU B 1 109 ? 14.87280 19.17709 -15.04699 1.000 43.09684 117 LEU D O 1
ATOM 1530 N N . LEU B 1 110 ? 13.31745 20.27982 -16.23936 1.000 40.40134 118 LEU D N 1
ATOM 1531 C CA . LEU B 1 110 ? 12.25518 19.83612 -15.35861 1.000 38.77411 118 LEU D CA 1
ATOM 1532 C C . LEU B 1 110 ? 12.22145 18.32033 -15.35511 1.000 36.73981 118 LEU D C 1
ATOM 1533 O O . LEU B 1 110 ? 12.03996 17.69823 -16.40183 1.000 38.04961 118 LEU D O 1
ATOM 1538 N N . LYS B 1 111 ? 12.44502 17.72197 -14.19310 1.000 35.82959 119 LYS D N 1
ATOM 1539 C CA . LYS B 1 111 ? 12.44562 16.27136 -14.06085 1.000 37.60867 119 LYS D CA 1
ATOM 1540 C C . LYS B 1 111 ? 11.13291 15.83548 -13.43079 1.000 38.37512 119 LYS D C 1
ATOM 1541 O O . LYS B 1 111 ? 10.82239 16.20495 -12.29145 1.000 39.60390 119 LYS D O 1
ATOM 1543 N N . LEU B 1 112 ? 10.35390 15.08237 -14.18296 1.000 38.93742 120 LEU D N 1
ATOM 1544 C CA . LEU B 1 112 ? 9.15383 14.46539 -13.66044 1.000 39.85475 120 LEU D CA 1
ATOM 1545 C C . LEU B 1 112 ? 9.31519 12.98442 -13.42328 1.000 42.88381 120 LEU D C 1
ATOM 1546 O O . LEU B 1 112 ? 8.65260 12.42704 -12.55402 1.000 48.27155 120 LEU D O 1
ATOM 1551 N N . PHE B 1 113 ? 10.15975 12.33356 -14.19135 1.000 40.64642 121 PHE D N 1
ATOM 1552 C CA . PHE B 1 113 ? 10.15813 10.88910 -14.23414 1.000 47.30598 121 PHE D CA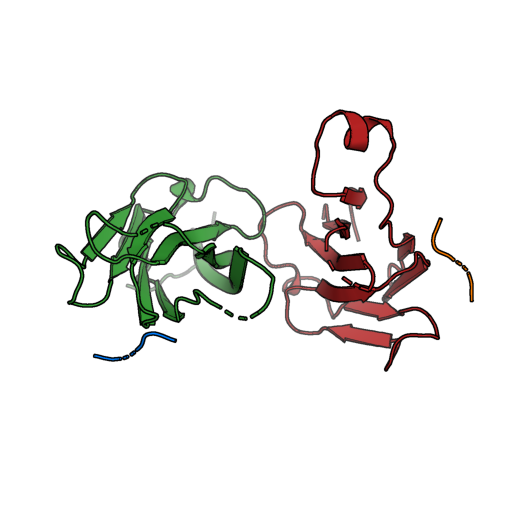 1
ATOM 1553 C C . PHE B 1 113 ? 11.09743 10.35401 -13.16948 1.000 46.10119 121 PHE D C 1
ATOM 1554 O O . PHE B 1 113 ? 12.29734 10.65528 -13.17288 1.000 44.84302 121 PHE D O 1
ATOM 1562 N N . GLN B 1 114 ? 10.50071 9.65842 -12.20215 1.000 47.69517 122 GLN D N 1
ATOM 1563 C CA . GLN B 1 114 ? 11.23655 8.95735 -11.16661 1.000 45.66339 122 GLN D CA 1
ATOM 1564 C C . GLN B 1 114 ? 12.09426 7.88800 -11.81931 1.000 46.66589 122 GLN D C 1
ATOM 1565 O O . GLN B 1 114 ? 11.69883 7.28775 -12.82895 1.000 45.42744 122 GLN D O 1
ATOM 1569 N N . SER B 1 115 ? 13.29777 7.68461 -11.27719 1.000 47.25754 123 SER D N 1
ATOM 1570 C CA . SER B 1 115 ? 14.09438 6.58852 -11.79776 1.000 44.21630 123 SER D CA 1
ATOM 1571 C C . SER B 1 115 ? 13.52383 5.27103 -11.28247 1.000 45.49807 123 SER D C 1
ATOM 1572 O O . SER B 1 115 ? 12.71486 5.23516 -10.34206 1.000 45.40051 123 SER D O 1
ATOM 1575 N N . ASP B 1 116 ? 13.93540 4.17968 -11.93601 1.000 41.95946 124 ASP D N 1
ATOM 1576 C CA . ASP B 1 116 ? 13.46320 2.86598 -11.52282 1.000 42.58041 124 ASP D CA 1
ATOM 1577 C C . ASP B 1 116 ? 13.91106 2.56556 -10.10638 1.000 42.11799 124 ASP D C 1
ATOM 1578 O O . ASP B 1 116 ? 13.11949 2.08966 -9.28232 1.000 41.29878 124 ASP D O 1
ATOM 1583 N N . THR B 1 117 ? 15.16614 2.90844 -9.80110 1.000 41.60770 125 THR D N 1
ATOM 1584 C CA . THR B 1 117 ? 15.76199 2.66927 -8.49127 1.000 41.75919 125 THR D CA 1
ATOM 1585 C C . THR B 1 117 ? 14.89713 3.22988 -7.38249 1.000 43.57202 125 THR D C 1
ATOM 1586 O O . THR B 1 117 ? 14.53281 2.51989 -6.43940 1.000 46.11386 125 THR D O 1
ATOM 1590 N N . ASN B 1 118 ? 14.55572 4.51201 -7.47720 1.000 44.88249 126 ASN D N 1
ATOM 1591 C CA . ASN B 1 118 ? 13.72146 5.10090 -6.43784 1.000 48.44670 126 ASN D CA 1
ATOM 1592 C C . ASN B 1 118 ? 12.27156 4.67548 -6.57426 1.000 43.03300 126 ASN D C 1
ATOM 1593 O O . ASN B 1 118 ? 11.57778 4.56474 -5.56329 1.000 44.76889 126 ASN D O 1
ATOM 1598 N N . ALA B 1 119 ? 11.80218 4.41727 -7.79559 1.000 42.66834 127 ALA D N 1
ATOM 1599 C CA . ALA B 1 119 ? 10.49821 3.78359 -7.93888 1.000 44.24995 127 ALA D CA 1
ATOM 1600 C C . ALA B 1 119 ? 10.44910 2.46770 -7.17553 1.000 47.47412 127 ALA D C 1
ATOM 1601 O O . ALA B 1 119 ? 9.45697 2.16904 -6.50669 1.000 50.44023 127 ALA D O 1
ATOM 1603 N N . MET B 1 120 ? 11.52002 1.67312 -7.24180 1.000 44.58582 128 MET D N 1
ATOM 1604 C CA . MET B 1 120 ? 11.48602 0.36934 -6.59238 1.000 45.16892 128 MET D CA 1
ATOM 1605 C C . MET B 1 120 ? 11.55066 0.50111 -5.07070 1.000 47.27437 128 MET D C 1
ATOM 1606 O O . MET B 1 120 ? 11.14947 -0.42351 -4.35291 1.000 45.21239 128 MET D O 1
ATOM 1611 N N . LEU B 1 121 ? 12.09730 1.61808 -4.56606 1.000 47.45781 129 LEU D N 1
ATOM 1612 C CA . LEU B 1 121 ? 12.23681 1.92701 -3.14435 1.000 48.02822 129 LEU D CA 1
ATOM 1613 C C . LEU B 1 121 ? 11.00334 2.58929 -2.55663 1.000 47.56605 129 LEU D C 1
ATOM 1614 O O . LEU B 1 121 ? 11.03119 2.95551 -1.37860 1.000 49.62491 129 LEU D O 1
ATOM 1619 N N . GLY B 1 122 ? 9.95809 2.81260 -3.35478 1.000 48.08101 130 GLY D N 1
ATOM 1620 C CA . GLY B 1 122 ? 8.74471 3.44195 -2.85742 1.000 49.38171 130 GLY D CA 1
ATOM 1621 C C . GLY B 1 122 ? 8.82997 4.91924 -2.53015 1.000 49.96021 130 GLY D C 1
ATOM 1622 O O . GLY B 1 122 ? 8.04843 5.39458 -1.69953 1.000 52.16240 130 GLY D O 1
ATOM 1623 N N . LYS B 1 123 ? 9.75004 5.66347 -3.15228 1.000 50.24846 131 LYS D N 1
ATOM 1624 C CA . LYS B 1 123 ? 9.83034 7.11744 -2.97541 1.000 51.08409 131 LYS D CA 1
ATOM 1625 C C . LYS B 1 123 ? 8.74250 7.75531 -3.82236 1.000 52.90046 131 LYS D C 1
ATOM 1626 O O . LYS B 1 123 ? 8.81307 7.72434 -5.05419 1.000 54.74608 131 LYS D O 1
ATOM 1630 N N . LYS B 1 124 ? 7.73331 8.33284 -3.16920 1.000 55.39132 132 LYS D N 1
ATOM 1631 C CA . LYS B 1 124 ? 6.61276 8.92261 -3.88911 1.000 59.48008 132 LYS D CA 1
ATOM 1632 C C . LYS B 1 124 ? 6.98295 10.23388 -4.57029 1.000 60.01992 132 LYS D C 1
ATOM 1633 O O . LYS B 1 124 ? 6.27348 10.66886 -5.48193 1.000 62.18192 132 LYS D O 1
ATOM 1636 N N . THR B 1 125 ? 8.08830 10.84716 -4.17131 1.000 54.72295 133 THR D N 1
ATOM 1637 C CA . THR B 1 125 ? 8.44877 12.19887 -4.56400 1.000 52.43397 133 THR D CA 1
ATOM 1638 C C . THR B 1 125 ? 9.75171 12.18317 -5.35173 1.000 53.34595 133 THR D C 1
ATOM 1639 O O . THR B 1 125 ? 10.71856 11.52620 -4.94803 1.000 55.82663 133 THR D O 1
ATOM 1643 N N . VAL B 1 126 ? 9.76844 12.87845 -6.48933 1.000 51.77626 134 VAL D N 1
ATOM 1644 C CA . VAL B 1 126 ? 10.95646 12.99972 -7.33428 1.000 44.39998 134 VAL D CA 1
ATOM 1645 C C . VAL B 1 126 ? 11.49196 14.40978 -7.18585 1.000 41.87194 134 VAL D C 1
ATOM 1646 O O . VAL B 1 126 ? 10.72711 15.37875 -7.23836 1.000 45.53363 134 VAL D O 1
ATOM 1649 N N . VAL B 1 127 ? 12.79281 14.52986 -7.00547 1.000 37.57499 135 VAL D N 1
ATOM 1650 C CA . VAL B 1 127 ? 13.42408 15.80848 -6.72712 1.000 40.14655 135 VAL D CA 1
ATOM 1651 C C . VAL B 1 127 ? 14.68171 15.92433 -7.55749 1.000 43.70368 135 VAL D C 1
ATOM 1652 O O . VAL B 1 127 ? 15.43432 14.95465 -7.69235 1.000 55.88300 135 VAL D O 1
ATOM 1656 N N . SER B 1 128 ? 14.90422 17.09471 -8.12658 1.000 42.57810 136 SER D N 1
ATOM 1657 C CA . SER B 1 128 ? 16.09879 17.37299 -8.89874 1.000 44.39442 136 SER D CA 1
ATOM 1658 C C . SER B 1 128 ? 16.59023 18.74869 -8.45724 1.000 47.12694 136 SER D C 1
ATOM 1659 O O . SER B 1 128 ? 16.48296 19.73574 -9.18341 1.000 46.26333 136 SER D O 1
ATOM 1662 N N . GLU B 1 129 ? 17.08780 18.81906 -7.22350 1.000 48.50207 137 GLU D N 1
ATOM 1663 C CA . GLU B 1 129 ? 17.69576 20.04324 -6.71585 1.000 51.16153 137 GLU D CA 1
ATOM 1664 C C . GLU B 1 129 ? 19.17223 20.03623 -7.08066 1.000 57.39396 137 GLU D C 1
ATOM 1665 O O . GLU B 1 129 ? 19.84310 18.99842 -6.98855 1.000 56.15743 137 GLU D O 1
ATOM 1667 N N . PHE B 1 130 ? 19.67329 21.18921 -7.51597 1.000 56.95548 138 PHE D N 1
ATOM 1668 C CA . PHE B 1 130 ? 21.08576 21.33767 -7.83595 1.000 61.67534 138 PHE D CA 1
ATOM 1669 C C . PHE B 1 130 ? 21.69625 22.32701 -6.85824 1.000 71.32089 138 PHE D C 1
ATOM 1670 O O . PHE B 1 130 ? 21.43260 23.53663 -6.93224 1.000 67.42098 138 PHE D O 1
ATOM 1678 N N . TYR B 1 131 ? 22.47959 21.78335 -5.92378 1.000 100.13493 139 TYR D N 1
ATOM 1679 C CA . TYR B 1 131 ? 23.18164 22.59059 -4.93747 1.000 103.38806 139 TYR D CA 1
ATOM 1680 C C . TYR B 1 131 ? 24.19907 23.48429 -5.63473 1.000 104.45045 139 TYR D C 1
ATOM 1681 O O . TYR B 1 131 ? 24.98445 23.02629 -6.47023 1.000 106.50180 139 TYR D O 1
ATOM 1683 N N . ASP B 1 132 ? 24.16632 24.76515 -5.30369 1.000 81.42271 140 ASP D N 1
ATOM 1684 C CA . ASP B 1 132 ? 24.97731 25.76572 -5.96226 1.000 78.96228 140 ASP D CA 1
ATOM 1685 C C . ASP B 1 132 ? 25.65129 26.57785 -4.85490 1.000 77.21885 140 ASP D C 1
ATOM 1686 O O . ASP B 1 132 ? 25.25692 26.50390 -3.68620 1.000 72.66295 140 ASP D O 1
ATOM 1691 N N . GLU B 1 133 ? 26.70863 27.31790 -5.18841 1.000 83.11098 141 GLU D N 1
ATOM 1692 C CA . GLU B 1 133 ? 27.54393 27.86252 -4.12440 1.000 89.48321 141 GLU D CA 1
ATOM 1693 C C . GLU B 1 133 ? 27.65428 29.38413 -4.06379 1.000 93.03789 141 GLU D C 1
ATOM 1694 O O . GLU B 1 133 ? 28.14853 29.89373 -3.04680 1.000 95.51125 141 GLU D O 1
ATOM 1696 N N . MET B 1 134 ? 27.24107 30.12176 -5.09720 1.000 79.08758 142 MET D N 1
ATOM 1697 C CA . MET B 1 134 ? 27.33353 31.57886 -5.05719 1.000 73.26951 142 MET D CA 1
ATOM 1698 C C . MET B 1 134 ? 26.46060 32.15293 -6.15718 1.000 69.76555 142 MET D C 1
ATOM 1699 O O . MET B 1 134 ? 25.80224 31.41919 -6.89603 1.000 69.62104 142 MET D O 1
ATOM 1701 N N . ILE B 1 135 ? 26.46952 33.48311 -6.25344 1.000 72.60435 143 ILE D N 1
ATOM 1702 C CA . ILE B 1 135 ? 25.66178 34.25297 -7.20916 1.000 67.72217 143 ILE D CA 1
ATOM 1703 C C . ILE B 1 135 ? 26.54675 35.00032 -8.21690 1.000 75.10765 143 ILE D C 1
ATOM 1704 O O . ILE B 1 135 ? 26.81323 36.20601 -8.09548 1.000 75.31390 143 ILE D O 1
ATOM 1709 N N . ALA C 2 5 ? -17.40286 30.59310 16.70037 1.000 61.41910 201 ALA A N 1
ATOM 1710 C CA . ALA C 2 5 ? -17.27534 31.21439 15.38059 1.000 64.45917 201 ALA A CA 1
ATOM 1711 C C . ALA C 2 5 ? -17.78666 30.26738 14.29094 1.000 63.95953 201 ALA A C 1
ATOM 1712 O O . ALA C 2 5 ? -18.70282 29.45687 14.54325 1.000 65.27444 201 ALA A O 1
ATOM 1714 N N . ARG C 2 6 ? -17.21248 30.37284 13.08898 1.000 53.60643 202 ARG A N 1
ATOM 1715 C CA . ARG C 2 6 ? -17.67601 29.56136 11.96297 1.000 51.21630 202 ARG A CA 1
ATOM 1716 C C . ARG C 2 6 ? -16.81093 28.33401 11.71782 1.000 50.75442 202 ARG A C 1
ATOM 1717 O O . ARG C 2 6 ? -15.58753 28.41675 11.55691 1.000 43.83834 202 ARG A O 1
ATOM 1733 N N . SER C 2 8 ? -17.47391 24.87057 9.21715 1.000 49.80077 204 SER A N 1
ATOM 1734 C CA . SER C 2 8 ? -18.40523 24.34686 8.23126 1.000 52.59126 204 SER A CA 1
ATOM 1735 C C . SER C 2 8 ? -17.91045 23.06968 7.59266 1.000 53.25875 204 SER A C 1
ATOM 1736 O O . SER C 2 8 ? -16.74975 22.95469 7.20702 1.000 52.44753 204 SER A O 1
ATOM 1739 N N . ALA C 2 9 ? -18.82939 22.12207 7.49666 1.000 58.48628 205 ALA A N 1
ATOM 1740 C CA . ALA C 2 9 ? -18.60468 20.81432 6.90271 1.000 59.94553 205 ALA A CA 1
ATOM 1741 C C . ALA C 2 9 ? -18.72297 20.94464 5.38688 1.000 67.15409 205 ALA A C 1
ATOM 1742 O O . ALA C 2 9 ? -19.00642 22.02391 4.86087 1.000 68.48823 205 ALA A O 1
ATOM 1744 N N . PRO C 2 10 ? -18.49091 19.85467 4.62636 1.000 73.93918 206 PRO A N 1
ATOM 1745 C CA . PRO C 2 10 ? -18.65963 20.03804 3.17754 1.000 75.98349 206 PRO A CA 1
ATOM 1746 C C . PRO C 2 10 ? -20.12775 20.22387 2.77349 1.000 75.33241 206 PRO A C 1
ATOM 1750 N N . ALA D 2 5 ? 12.59513 23.59411 -28.04860 1.000 63.45507 201 ALA B N 1
ATOM 1751 C CA . ALA D 2 5 ? 11.15386 23.36193 -28.10170 1.000 60.38210 201 ALA B CA 1
ATOM 1752 C C . ALA D 2 5 ? 10.80013 21.94409 -27.67989 1.000 58.79572 201 ALA B C 1
ATOM 1753 O O . ALA D 2 5 ? 9.64527 21.52849 -27.80474 1.000 62.59865 201 ALA B O 1
ATOM 1755 N N . ARG D 2 6 ? 11.79054 21.20084 -27.18646 1.000 60.11778 202 ARG B N 1
ATOM 1756 C CA . ARG D 2 6 ? 11.61043 19.77109 -26.90126 1.000 57.88859 202 ARG B CA 1
ATOM 1757 C C . ARG D 2 6 ? 10.85882 19.51864 -25.58530 1.000 55.39277 202 ARG B C 1
ATOM 1758 O O . ARG D 2 6 ? 11.17198 20.08864 -24.53530 1.000 54.44461 202 ARG B O 1
ATOM 1774 N N . SER D 2 8 ? 8.97038 15.98438 -23.79151 1.000 49.94488 204 SER B N 1
ATOM 1775 C CA . SER D 2 8 ? 8.56146 14.60722 -23.97468 1.000 53.68046 204 SER B CA 1
ATOM 1776 C C . SER D 2 8 ? 8.24157 13.94002 -22.64466 1.000 52.98143 204 SER B C 1
ATOM 1777 O O . SER D 2 8 ? 8.69201 14.36849 -21.57738 1.000 49.54976 204 SER B O 1
ATOM 1780 N N . ALA D 2 9 ? 7.42771 12.89974 -22.73014 1.000 54.44284 205 ALA B N 1
ATOM 1781 C CA . ALA D 2 9 ? 7.00477 12.09511 -21.59636 1.000 56.42348 205 ALA B CA 1
ATOM 1782 C C . ALA D 2 9 ? 7.82792 10.80491 -21.65451 1.000 58.29344 205 ALA B C 1
ATOM 1783 O O . ALA D 2 9 ? 8.96136 10.86437 -22.14433 1.000 59.22350 205 ALA B O 1
ATOM 1785 N N . PRO D 2 10 ? 7.35314 9.62005 -21.17439 1.000 60.56443 206 PRO B N 1
ATOM 1786 C CA . PRO D 2 10 ? 8.29102 8.51619 -21.44378 1.000 65.87202 206 PRO B CA 1
ATOM 1787 C C . PRO D 2 10 ? 7.87587 7.63808 -22.63534 1.000 70.26793 206 PRO B C 1
ATOM 1788 O O . PRO D 2 10 ? 8.43168 7.80216 -23.72425 1.000 72.71168 206 PRO B O 1
#

Organism: Homo sapiens (NCBI:txid9606)

Nearest PDB structures (foldseek):
  8i60-assembly1_C  TM=1.008E+00  e=1.333E-25  Homo sapiens
  5xtz-assembly2_B  TM=9.321E-01  e=4.080E-21  Homo sapiens
  5vnb-assembly4_D  TM=9.647E-01  e=1.474E-20  Homo sapiens
  8iiz-assembly1_A  TM=9.422E-01  e=2.656E-20  Escherichia coli
  5r69-assembly1_B  TM=9.288E-01  e=2.032E-20  Homo sapiens

Secondary structure (P-SEA, 3-state):
ccccc/ccccc/ccccbbbbbbbbcccccccccccccccccccccccccccccccccccccbbbbbccccccccbbbbccccccccccccbbbbbbbbbbbccccbbbbbbbbcccccccccbbbbbbbbbbbcccccc/ccccccccccccccccccccccccccccccccccccccccccccccccccccccccbbbbbbcbbbbbbcccbbbbbcccccccaaaaaaccccccbbbbbccc

Radius of gyration: 20.41 Å; Cα contacts (8 Å, |Δi|>4): 547; chains: 4; bounding box: 46×48×54 Å

B-factor: mean 48.87, std 14.7, range [22.94, 109.06]

Sequence (241 aa):
GRVKGVTIVKPIVYGNVARYFGREEDGHTHQWTVYVKPYRNEDMSAYVKKIQFKLHESYGNPLRVVTKPPYEITETGWGEFEIIIKIFFIDPNERPVTLYHLLKLFLGKKTVVSEFYDEMIFQDPTAKPIVYGNVARYFHTHQWTVYVKPYRNEDMSAYVKKIQFKLHESYGNPLRVVTKPPYEITETGWGEFEIIIKPVTLYHLLKLFQSDTNAMLGKKTVVSEFYDEMIARSAPARSAP

InterPro domains:
  IPR000164 Histone H3/CENP-A [PR00622] (3-17)
  IPR000164 Histone H3/CENP-A [PR00622] (17-31)
  IPR000164 Histone H3/CENP-A [PR00622] (34-55)
  IPR000164 Histone H3/CENP-A [PR00622] (58-75)
  IPR000164 Histone H3/CENP-A [PR00622] (80-98)
  IPR000164 Histone H3/CENP-A [PR00622] (98-114)
  IPR000164 Histone H3/CENP-A [PR00622] (114-135)
  IPR000164 Histone H3/CENP-A [PS00322] (15-21)
  IPR000164 Histone H3/CENP-A [PS00959] (67-75)
  IPR000164 Histone H3/CENP-A [PTHR11426] (1-136)
  IPR000164 Histone H3/CENP-A [SM00428] (34-136)
  IPR007125 Core Histone H2A/H2B/H3 domain [PF00125] (44-131)
  IPR009072 Histone-fold [G3DSA:1.10.20.10] (2-136)
  IPR009072 Histone-fold [SSF47113] (2-133)

Solvent-accessible surface area: 13728 Å² total

Foldseek 3Di:
DDDDAAKDKFKKKWAKKKFFQPDDVHHWTIKMKTFMATPDHDQPLVWWQKKWKQADPVDDCRIDMDGGPPGMDMDIHHDKDKIWIWTDTPDNPFHIDIDIYTHDYCPPDGMDTDMDMDIDIGGDDHD/DWKKWAKKWFQPCRIKMKTFIGHPDPDDCLVPDQWKWKQADPPDPPRTDTGGDDPGMDIDRHNDWDWIWMDVVIDIYIHDHDDDVVVVVVPDRMDTDMDTDDDD/DADDD/DADDD

GO terms:
  GO:0005515 protein binding (F, IDA)
  GO:0000785 chromatin (C, IDA)
  GO:0030527 structural constituent of chromatin (F, IDA)
  GO:0000786 nucleosome (C, IDA)
  GO:0005576 extracellular region (C, TAS)
  GO:0005654 nucleoplasm (C, TAS)
  GO:0005515 protein binding (F, IPI)
  GO:0040029 epigenetic regulation of gene expression (P, IDA)
  GO:0032200 telomere organization (P, TAS)
  GO:0045296 cadherin binding (F, HDA)
  GO:0005654 nucleoplasm (C, IDA)
  GO:0070062 extracellular exosome (C, IPI)
  GO:0005634 nucleus (C, IDA)
  GO:0032991 protein-containing complex (C, IDA)
  GO:0006334 nucleosome assembly (P, IDA)
  GO:0070062 extracellular exosome (C, HDA)
  GO:0005634 nucleus (C, HDA)
  GO:0016020 membrane (C, HDA)
  GO:0006334 nucleosome assembly (P, IMP)